Protein AF-A0A8T2ZY79-F1 (afdb_monomer)

Structure (mmCIF, N/CA/C/O backbone):
data_AF-A0A8T2ZY79-F1
#
_entry.id   AF-A0A8T2ZY79-F1
#
loop_
_atom_site.group_PDB
_atom_site.id
_atom_site.type_symbol
_atom_site.labe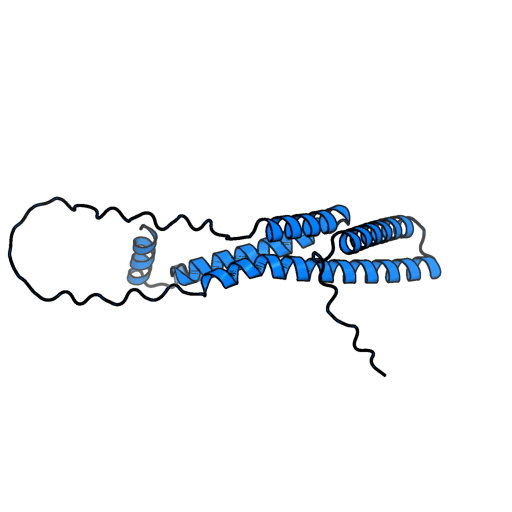l_atom_id
_atom_site.label_alt_id
_atom_site.label_comp_id
_atom_site.label_asym_id
_atom_site.label_entity_id
_atom_site.label_seq_id
_atom_site.pdbx_PDB_ins_code
_atom_site.Cartn_x
_atom_site.Cartn_y
_atom_site.Cartn_z
_atom_site.occupancy
_atom_site.B_iso_or_equiv
_atom_site.auth_seq_id
_atom_site.auth_comp_id
_atom_site.auth_asym_id
_atom_site.auth_atom_id
_atom_site.pdbx_PDB_model_num
ATOM 1 N N . MET A 1 1 ? 35.662 -2.799 5.474 1.00 34.56 1 MET A N 1
ATOM 2 C CA . MET A 1 1 ? 35.265 -1.391 5.682 1.00 34.56 1 MET A CA 1
ATOM 3 C C . MET A 1 1 ? 33.800 -1.295 5.277 1.00 34.56 1 MET A C 1
ATOM 5 O O . MET A 1 1 ? 33.511 -1.222 4.094 1.00 34.56 1 MET A O 1
ATOM 9 N N . ILE A 1 2 ? 32.880 -1.487 6.226 1.00 37.09 2 ILE A N 1
ATOM 10 C CA . ILE A 1 2 ? 31.436 -1.422 5.958 1.00 37.09 2 ILE A CA 1
ATOM 11 C C . ILE A 1 2 ? 31.067 0.048 6.099 1.00 37.09 2 ILE A C 1
ATOM 13 O O . ILE A 1 2 ? 31.084 0.588 7.204 1.00 37.09 2 ILE A O 1
ATOM 17 N N . THR A 1 3 ? 30.838 0.721 4.978 1.00 37.12 3 THR A N 1
ATOM 18 C CA . THR A 1 3 ? 30.292 2.072 4.982 1.00 37.12 3 THR A CA 1
ATOM 19 C C . THR A 1 3 ? 28.893 1.993 5.582 1.00 37.12 3 THR A C 1
ATOM 21 O O . THR A 1 3 ? 28.001 1.354 5.028 1.00 37.12 3 THR A O 1
ATOM 24 N N . LYS A 1 4 ? 28.715 2.607 6.757 1.00 43.22 4 LYS A N 1
ATOM 25 C CA . LYS A 1 4 ? 27.397 2.991 7.262 1.00 43.22 4 LYS A CA 1
ATOM 26 C C . LYS A 1 4 ? 26.772 3.882 6.192 1.00 43.22 4 LYS A C 1
ATOM 28 O O . LYS A 1 4 ? 27.130 5.050 6.081 1.00 43.22 4 LYS A O 1
ATOM 33 N N . TYR A 1 5 ? 25.922 3.296 5.359 1.00 43.66 5 TYR A N 1
ATOM 34 C CA . TYR A 1 5 ? 25.010 4.051 4.523 1.00 43.66 5 TYR A CA 1
ATOM 35 C C . TYR A 1 5 ? 24.051 4.744 5.490 1.00 43.66 5 TYR A C 1
ATOM 37 O O . TYR A 1 5 ? 23.465 4.088 6.350 1.00 43.66 5 TYR A O 1
ATOM 45 N N . ASP A 1 6 ? 24.000 6.068 5.433 1.00 38.06 6 ASP A N 1
ATOM 46 C CA . ASP A 1 6 ? 23.120 6.882 6.262 1.00 38.06 6 ASP A CA 1
ATOM 47 C C . ASP A 1 6 ? 21.671 6.497 5.920 1.00 38.06 6 ASP A C 1
ATOM 49 O O . ASP A 1 6 ? 21.169 6.802 4.838 1.00 38.06 6 ASP A O 1
ATOM 53 N N . SER A 1 7 ? 21.013 5.743 6.801 1.00 47.69 7 SER A N 1
ATOM 54 C CA . SER A 1 7 ? 19.650 5.219 6.622 1.00 47.69 7 SER A CA 1
ATOM 55 C C . SER A 1 7 ? 18.560 6.296 6.761 1.00 47.69 7 SER A C 1
ATOM 57 O O . SER A 1 7 ? 17.461 6.001 7.218 1.00 47.69 7 SER A O 1
ATOM 59 N N . ASN A 1 8 ? 18.848 7.546 6.391 1.00 49.16 8 ASN A N 1
ATOM 60 C CA . ASN A 1 8 ? 17.968 8.695 6.620 1.00 49.16 8 ASN A CA 1
ATOM 61 C C . ASN A 1 8 ? 17.247 9.214 5.367 1.00 49.16 8 ASN A C 1
ATOM 63 O O . ASN A 1 8 ? 16.505 10.189 5.459 1.00 49.16 8 ASN A O 1
ATOM 67 N N . ALA A 1 9 ? 17.401 8.573 4.205 1.00 56.28 9 ALA A N 1
ATOM 68 C CA . ALA A 1 9 ? 16.588 8.892 3.030 1.00 56.28 9 ALA A CA 1
ATOM 69 C C . ALA A 1 9 ? 15.182 8.284 3.182 1.00 56.28 9 ALA A C 1
ATOM 71 O O . ALA A 1 9 ? 14.879 7.219 2.643 1.00 56.28 9 ALA A O 1
ATOM 72 N N . LYS A 1 10 ? 14.333 8.944 3.975 1.00 69.06 10 LYS A N 1
ATOM 73 C CA . LYS A 1 10 ? 12.928 8.573 4.146 1.00 69.06 10 LYS A CA 1
ATOM 74 C C . LYS A 1 10 ? 12.123 9.156 2.985 1.00 69.06 10 LYS A C 1
ATOM 76 O O . LYS A 1 10 ? 12.101 10.376 2.813 1.00 69.06 10 LYS A O 1
ATOM 81 N N . PHE A 1 11 ? 11.453 8.306 2.204 1.00 73.25 11 PHE A N 1
ATOM 82 C CA . PHE A 1 11 ? 10.545 8.773 1.149 1.00 73.25 11 PHE A CA 1
ATOM 83 C C . PHE A 1 11 ? 9.515 9.735 1.761 1.00 73.25 11 PHE A C 1
ATOM 85 O O . PHE A 1 11 ? 9.042 9.506 2.875 1.00 73.25 11 PHE A O 1
ATOM 92 N N . GLY A 1 12 ? 9.172 10.823 1.079 1.00 70.50 12 GLY A N 1
ATOM 93 C CA . GLY A 1 12 ? 8.193 11.812 1.536 1.00 70.50 12 GLY A CA 1
ATOM 94 C C . GLY A 1 12 ? 8.755 13.012 2.303 1.00 70.50 12 GLY A C 1
ATOM 95 O O . GLY A 1 12 ? 7.964 13.877 2.656 1.00 70.50 12 GLY A O 1
ATOM 96 N N . GLN A 1 13 ? 10.065 13.096 2.573 1.00 74.50 13 GLN A N 1
ATOM 97 C CA . GLN A 1 13 ? 10.656 14.268 3.249 1.00 74.50 13 GLN A CA 1
ATOM 98 C C . GLN A 1 13 ? 10.992 15.420 2.297 1.00 74.50 13 GLN A C 1
ATOM 100 O O . GLN A 1 13 ? 10.939 16.585 2.686 1.00 74.50 13 GLN A O 1
ATOM 105 N N . LYS A 1 14 ? 11.368 15.105 1.056 1.00 80.94 14 LYS A N 1
ATOM 106 C CA . LYS A 1 14 ? 11.791 16.090 0.059 1.00 80.94 14 LYS A CA 1
ATOM 107 C C . LYS A 1 14 ? 11.119 15.787 -1.267 1.00 80.94 14 LYS A C 1
ATOM 109 O O . LYS A 1 14 ? 11.445 14.813 -1.940 1.00 80.94 14 LYS A O 1
ATOM 114 N N . GLN A 1 15 ? 10.204 16.665 -1.659 1.00 78.69 15 GLN A N 1
ATOM 115 C CA . GLN A 1 15 ? 9.366 16.468 -2.839 1.00 78.69 15 GLN A CA 1
ATOM 116 C C . GLN A 1 15 ? 10.168 16.274 -4.138 1.00 78.69 15 GLN A C 1
ATOM 118 O O . GLN A 1 15 ? 9.760 15.481 -4.986 1.00 78.69 15 GLN A O 1
ATOM 123 N N . GLU A 1 16 ? 11.302 16.960 -4.297 1.00 83.44 16 GLU A N 1
ATOM 124 C CA . GLU A 1 16 ? 12.168 16.846 -5.480 1.00 83.44 16 GLU A CA 1
ATOM 125 C C . GLU A 1 16 ? 12.894 15.491 -5.554 1.00 83.44 16 GLU A C 1
ATOM 127 O O . GLU A 1 16 ? 12.887 14.837 -6.601 1.00 83.44 16 GLU A O 1
ATOM 132 N N . GLU A 1 17 ? 13.457 15.029 -4.433 1.00 85.69 17 GLU A N 1
ATOM 133 C CA . GLU A 1 17 ? 14.127 13.725 -4.340 1.00 85.69 17 GLU A CA 1
ATOM 134 C C . GLU A 1 17 ? 13.128 12.585 -4.565 1.00 85.69 17 GLU A C 1
ATOM 136 O O . GLU A 1 17 ? 13.391 11.671 -5.345 1.00 85.69 17 GLU A O 1
ATOM 141 N N . ASP A 1 18 ? 11.943 12.684 -3.960 1.00 86.06 18 ASP A N 1
ATOM 142 C CA . ASP A 1 18 ? 10.858 11.730 -4.173 1.00 86.06 18 ASP A CA 1
ATOM 143 C C . ASP A 1 18 ? 10.441 11.674 -5.648 1.00 86.06 18 ASP A C 1
ATOM 145 O O . ASP A 1 18 ? 10.259 10.592 -6.198 1.00 86.06 18 ASP A O 1
ATOM 149 N N . SER A 1 19 ? 10.283 12.830 -6.302 1.00 87.44 19 SER A N 1
ATOM 150 C CA . SER A 1 19 ? 9.861 12.894 -7.708 1.00 87.44 19 SER A CA 1
ATOM 151 C C . SER A 1 19 ? 10.903 12.250 -8.621 1.00 87.44 19 SER A C 1
ATOM 153 O O . SER A 1 19 ? 10.556 11.428 -9.468 1.00 87.44 19 SER A O 1
ATOM 155 N N . SER A 1 20 ? 12.183 12.541 -8.375 1.00 90.81 20 SER A N 1
ATOM 156 C CA . SER A 1 20 ? 13.314 11.939 -9.090 1.00 90.81 20 SER A CA 1
ATOM 157 C C . SER A 1 20 ? 13.393 10.422 -8.868 1.00 90.81 20 SER A C 1
ATOM 159 O O . SER A 1 20 ? 13.677 9.655 -9.794 1.00 90.81 20 SER A O 1
ATOM 161 N N . PHE A 1 21 ? 13.101 9.964 -7.647 1.00 90.88 21 PHE A N 1
ATOM 162 C CA . PHE A 1 21 ? 13.026 8.543 -7.311 1.00 90.88 21 PHE A CA 1
ATOM 163 C C . PHE A 1 21 ? 11.875 7.844 -8.051 1.00 90.88 21 PHE A C 1
ATOM 165 O O . PHE A 1 21 ? 12.091 6.783 -8.640 1.00 90.88 21 PHE A O 1
ATOM 172 N N . ILE A 1 22 ? 10.680 8.447 -8.097 1.00 89.06 22 ILE A N 1
ATOM 173 C CA . ILE A 1 22 ? 9.530 7.900 -8.837 1.00 89.06 22 ILE A CA 1
ATOM 174 C C . ILE A 1 22 ? 9.787 7.868 -10.345 1.00 89.06 22 ILE A C 1
ATOM 176 O O . ILE A 1 22 ? 9.451 6.887 -11.010 1.00 89.06 22 ILE A O 1
ATOM 180 N N . GLU A 1 23 ? 10.413 8.899 -10.905 1.00 91.25 23 GLU A N 1
ATOM 181 C CA . GLU A 1 23 ? 10.790 8.906 -12.318 1.00 91.25 23 GLU A CA 1
ATOM 182 C C . GLU A 1 23 ? 11.789 7.786 -12.642 1.00 91.25 23 GLU A C 1
ATOM 184 O O . GLU A 1 23 ? 11.603 7.042 -13.610 1.00 91.25 23 GLU A O 1
ATOM 189 N N . SER A 1 24 ? 12.794 7.601 -11.783 1.00 92.56 24 SER A N 1
ATOM 190 C CA . SER A 1 24 ? 13.772 6.517 -11.909 1.00 92.56 24 SER A CA 1
ATOM 191 C C . SER A 1 24 ? 13.109 5.138 -11.829 1.00 92.56 24 SER A C 1
ATOM 193 O O . SER A 1 24 ? 13.415 4.257 -12.632 1.00 92.56 24 SER A O 1
ATOM 195 N N . LEU A 1 25 ? 12.156 4.959 -10.912 1.00 92.62 25 LEU A N 1
ATOM 196 C CA . LEU A 1 25 ? 11.342 3.748 -10.791 1.00 92.62 25 LEU A CA 1
ATOM 197 C C . LEU A 1 25 ? 10.551 3.447 -12.066 1.00 92.62 25 LEU A C 1
ATOM 199 O O . LEU A 1 25 ? 10.622 2.335 -12.594 1.00 92.62 25 LEU A O 1
ATOM 203 N N . ASN A 1 26 ? 9.850 4.451 -12.594 1.00 89.94 26 ASN A N 1
ATOM 204 C CA . ASN A 1 26 ? 9.091 4.331 -13.836 1.00 89.94 26 ASN A CA 1
ATOM 205 C C . ASN A 1 26 ? 10.004 3.986 -15.019 1.00 89.94 26 ASN A C 1
ATOM 207 O O . ASN A 1 26 ? 9.634 3.181 -15.874 1.00 89.94 26 ASN A O 1
ATOM 211 N N . CYS A 1 27 ? 11.204 4.568 -15.068 1.00 92.50 27 CYS A N 1
ATOM 212 C CA . CYS A 1 27 ? 12.208 4.249 -16.078 1.00 92.50 27 CYS A CA 1
ATOM 213 C C . CYS A 1 27 ? 12.657 2.781 -15.985 1.00 92.50 27 CYS A C 1
ATOM 215 O O . CYS A 1 27 ? 12.670 2.081 -16.997 1.00 92.50 27 CYS A O 1
ATOM 217 N N . ILE A 1 28 ? 12.945 2.282 -14.778 1.00 93.88 28 ILE A N 1
ATOM 218 C CA . ILE A 1 28 ? 13.343 0.883 -14.553 1.00 93.88 28 ILE A CA 1
ATOM 219 C C . ILE A 1 28 ? 12.207 -0.082 -14.916 1.00 93.88 28 ILE A C 1
ATOM 221 O O . ILE A 1 28 ? 12.462 -1.086 -15.577 1.00 93.88 28 ILE A O 1
ATOM 225 N N . SER A 1 29 ? 10.962 0.222 -14.537 1.00 92.31 29 SER A N 1
ATOM 226 C CA . SER A 1 29 ? 9.795 -0.603 -14.886 1.00 92.31 29 SER A CA 1
ATOM 227 C C . SER A 1 29 ? 9.603 -0.689 -16.407 1.00 92.31 29 SER A C 1
ATOM 229 O O . SER A 1 29 ? 9.510 -1.782 -16.968 1.00 92.31 29 SER A O 1
ATOM 231 N N . LYS A 1 30 ? 9.686 0.449 -17.111 1.00 91.50 30 LYS A N 1
ATOM 232 C CA . LYS A 1 30 ? 9.671 0.484 -18.584 1.00 91.50 30 LYS A CA 1
ATOM 233 C C . LYS A 1 30 ? 10.822 -0.320 -19.190 1.00 91.50 30 LYS A C 1
ATOM 235 O O . LYS A 1 30 ? 10.600 -1.069 -20.136 1.00 91.50 30 LYS A O 1
ATOM 240 N N . LEU A 1 31 ? 12.032 -0.195 -18.640 1.00 92.44 31 LEU A N 1
ATOM 241 C CA . LEU A 1 31 ? 13.203 -0.939 -19.101 1.00 92.44 31 LEU A CA 1
ATOM 242 C C . LEU A 1 31 ? 13.008 -2.454 -18.959 1.00 92.44 31 LEU A C 1
ATOM 244 O O . LEU A 1 31 ? 13.361 -3.191 -19.873 1.00 92.44 31 LEU A O 1
ATOM 248 N N . ILE A 1 32 ? 12.443 -2.921 -17.844 1.00 92.75 32 ILE A N 1
ATOM 249 C CA . ILE A 1 32 ? 12.146 -4.343 -17.613 1.00 92.75 32 ILE A CA 1
ATOM 250 C C . ILE A 1 32 ? 11.150 -4.863 -18.649 1.00 92.75 32 ILE A C 1
ATOM 252 O O . ILE A 1 32 ? 11.393 -5.920 -19.225 1.00 92.75 32 ILE A O 1
ATOM 256 N N . ASN A 1 33 ? 10.086 -4.107 -18.932 1.00 89.69 33 ASN A N 1
ATOM 257 C CA . ASN A 1 33 ? 9.097 -4.487 -19.945 1.00 89.69 33 ASN A CA 1
ATOM 258 C C . ASN A 1 33 ? 9.742 -4.611 -21.331 1.00 89.69 33 ASN A C 1
ATOM 260 O O . ASN A 1 33 ? 9.612 -5.646 -21.975 1.00 89.69 33 ASN A O 1
ATOM 264 N N . VAL A 1 34 ? 10.530 -3.607 -21.733 1.00 91.25 34 VAL A N 1
ATOM 265 C CA . VAL A 1 34 ? 11.261 -3.623 -23.010 1.00 91.25 34 VAL A CA 1
ATOM 266 C C . VAL A 1 34 ? 12.236 -4.801 -23.072 1.00 91.25 34 VAL A C 1
ATOM 268 O O . VAL A 1 34 ? 12.289 -5.500 -24.076 1.00 91.25 34 VAL A O 1
ATOM 271 N N . LEU A 1 35 ? 12.993 -5.068 -22.004 1.00 89.56 35 LEU A N 1
ATOM 272 C CA . LEU A 1 35 ? 13.927 -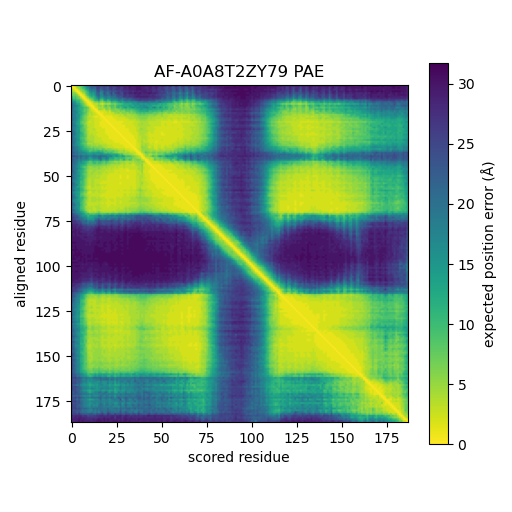6.198 -21.950 1.00 89.56 35 LEU A CA 1
ATOM 273 C C . LEU A 1 35 ? 13.220 -7.562 -22.000 1.00 89.56 35 LEU A C 1
ATOM 275 O O . LEU A 1 35 ? 13.811 -8.513 -22.508 1.00 89.56 35 LEU A O 1
ATOM 279 N N . GLY A 1 36 ? 11.990 -7.657 -21.488 1.00 86.31 36 GLY A N 1
ATOM 280 C CA . GLY A 1 36 ? 11.178 -8.875 -21.501 1.00 86.31 36 GLY A CA 1
ATOM 281 C C . GLY A 1 36 ? 10.622 -9.249 -22.879 1.00 86.31 36 GLY A C 1
ATOM 282 O O . GLY A 1 36 ? 10.312 -10.416 -23.104 1.00 86.31 36 GLY A O 1
ATOM 283 N N . GLU A 1 37 ? 10.528 -8.297 -23.811 1.00 88.00 37 GLU A N 1
ATOM 284 C CA . GLU A 1 37 ? 10.043 -8.533 -25.181 1.00 88.00 37 GLU A CA 1
ATOM 285 C C . GLU A 1 37 ? 11.103 -9.169 -26.098 1.00 88.00 37 GLU A C 1
ATOM 287 O O . GLU A 1 37 ? 10.766 -9.794 -27.106 1.00 88.00 37 GLU A O 1
ATOM 292 N N . PHE A 1 38 ? 12.392 -9.040 -25.764 1.00 81.31 38 PHE A N 1
ATOM 293 C CA . PHE A 1 38 ? 13.479 -9.578 -26.582 1.00 81.31 38 PHE A CA 1
ATOM 294 C C . PHE A 1 38 ? 13.826 -11.029 -26.211 1.00 81.31 38 PHE A C 1
ATOM 296 O O . PHE A 1 38 ? 13.843 -11.386 -25.031 1.00 81.31 38 PHE A O 1
ATOM 303 N N . PRO A 1 39 ? 14.209 -11.873 -27.191 1.00 77.06 39 PRO A N 1
ATOM 304 C CA . PRO A 1 39 ? 14.723 -13.206 -26.905 1.00 77.06 39 PRO A CA 1
ATOM 305 C C . PRO A 1 39 ? 15.958 -13.117 -26.002 1.00 77.06 39 PRO A C 1
ATOM 307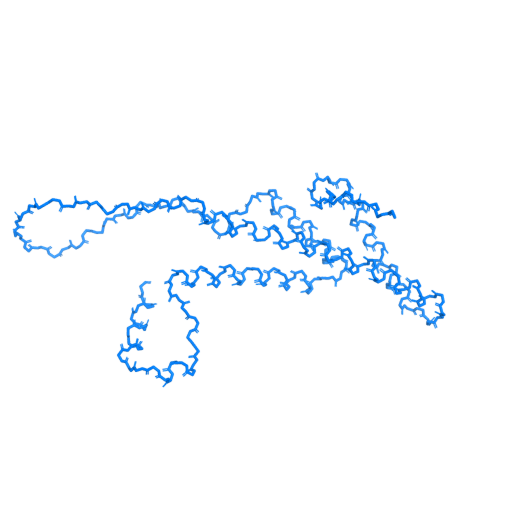 O O . PRO A 1 39 ? 16.894 -12.351 -26.254 1.00 77.06 39 PRO A O 1
ATOM 310 N N . SER A 1 40 ? 15.947 -13.895 -24.921 1.00 77.31 40 SER A N 1
ATOM 311 C CA . SER A 1 40 ? 16.971 -13.825 -23.884 1.00 77.31 40 SER A CA 1
ATOM 312 C C . SER A 1 40 ? 18.329 -14.283 -24.424 1.00 77.31 40 SER A C 1
ATOM 314 O O . SER A 1 40 ? 18.533 -15.460 -24.718 1.00 77.31 40 SER A O 1
ATOM 316 N N . ASN A 1 41 ? 19.281 -13.356 -24.514 1.00 83.25 41 ASN A N 1
ATOM 317 C CA . ASN A 1 41 ? 20.704 -13.664 -24.586 1.00 83.25 41 ASN A CA 1
ATOM 318 C C . ASN A 1 41 ? 21.323 -13.453 -23.191 1.00 83.25 41 ASN A C 1
ATOM 320 O O . ASN A 1 41 ? 20.687 -12.884 -22.301 1.00 83.25 41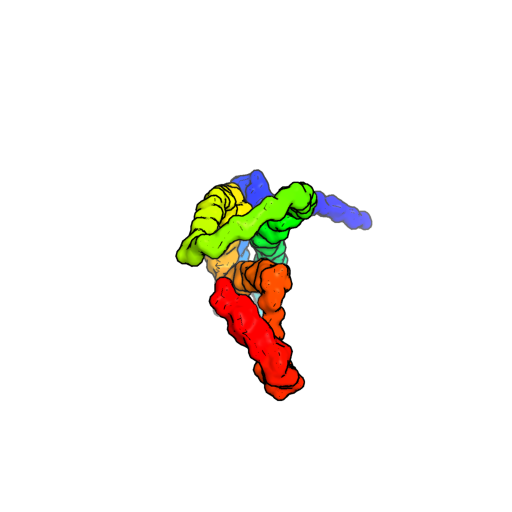 ASN A O 1
ATOM 324 N N . SER A 1 42 ? 22.547 -13.933 -22.957 1.00 80.50 42 SER A N 1
ATOM 325 C CA . SER A 1 42 ? 23.144 -13.885 -21.610 1.00 80.50 42 SER A CA 1
ATOM 326 C C . SER A 1 42 ? 23.250 -12.457 -21.052 1.00 80.50 42 SER A C 1
ATOM 328 O O . SER A 1 42 ? 23.033 -12.238 -19.859 1.00 80.50 42 SER A O 1
ATOM 330 N N . THR A 1 43 ? 23.515 -11.466 -21.909 1.00 85.25 43 THR A N 1
ATOM 331 C CA . THR A 1 43 ? 23.609 -10.055 -21.522 1.00 85.25 43 THR A CA 1
ATOM 332 C C . THR A 1 43 ? 22.238 -9.459 -21.197 1.00 85.25 43 THR A C 1
ATOM 334 O O . THR A 1 43 ? 22.088 -8.876 -20.124 1.00 85.25 43 THR A O 1
ATOM 337 N N . THR A 1 44 ? 21.222 -9.642 -22.049 1.00 85.44 44 THR A N 1
ATOM 338 C CA . THR A 1 44 ? 19.863 -9.126 -21.808 1.00 85.44 44 THR A CA 1
ATOM 339 C C . THR A 1 44 ? 19.233 -9.772 -20.581 1.00 85.44 44 THR A C 1
ATOM 341 O O . THR A 1 44 ? 18.653 -9.059 -19.765 1.00 85.44 44 THR A O 1
ATOM 344 N N . ALA A 1 45 ? 19.453 -11.073 -20.369 1.00 87.81 45 ALA A N 1
ATOM 345 C CA . ALA A 1 45 ? 19.015 -11.776 -19.166 1.00 87.81 45 ALA A CA 1
ATOM 346 C C . ALA A 1 45 ? 19.662 -11.206 -17.890 1.00 87.81 45 ALA A C 1
ATOM 348 O O . ALA A 1 45 ? 18.975 -10.961 -16.898 1.00 87.81 45 ALA A O 1
ATOM 349 N N . SER A 1 46 ? 20.973 -10.934 -17.903 1.00 90.19 46 SER A N 1
ATOM 350 C CA . SER A 1 46 ? 21.651 -10.342 -16.738 1.00 90.19 46 SER A CA 1
ATOM 351 C C . SER A 1 46 ? 21.186 -8.911 -16.436 1.00 90.19 46 SER A C 1
ATOM 353 O O . SER A 1 46 ? 20.942 -8.579 -15.273 1.00 90.19 46 SER A O 1
ATOM 355 N N . CYS A 1 47 ? 20.991 -8.080 -17.466 1.00 89.81 47 CYS A N 1
ATOM 356 C CA . CYS A 1 47 ? 20.435 -6.733 -17.328 1.00 89.81 47 CYS A CA 1
ATOM 357 C C . CYS A 1 47 ? 19.004 -6.766 -16.781 1.00 89.81 47 CYS A C 1
ATOM 359 O O . CYS A 1 47 ? 18.697 -6.016 -15.855 1.00 89.81 47 CYS A O 1
ATOM 361 N N . PHE A 1 48 ? 18.161 -7.665 -17.296 1.00 92.06 48 PHE A N 1
ATOM 362 C CA . PHE A 1 48 ? 16.790 -7.858 -16.828 1.00 92.06 48 PHE A CA 1
ATOM 363 C C . PHE A 1 48 ? 16.752 -8.256 -15.351 1.00 92.06 48 PHE A C 1
ATOM 365 O O . PHE A 1 48 ? 16.045 -7.631 -14.562 1.00 92.06 48 PHE A O 1
ATOM 372 N N . ASN A 1 49 ? 17.564 -9.237 -14.945 1.00 92.56 49 ASN A N 1
ATOM 373 C CA . ASN A 1 49 ? 17.630 -9.693 -13.554 1.00 92.56 49 ASN A CA 1
ATOM 374 C C . ASN A 1 49 ? 18.096 -8.580 -12.609 1.00 92.56 49 ASN A C 1
ATOM 376 O O . ASN A 1 49 ? 17.546 -8.404 -11.518 1.00 92.56 49 ASN A O 1
ATOM 380 N N . ARG A 1 50 ? 19.088 -7.791 -13.039 1.00 94.38 50 ARG A N 1
ATOM 381 C CA . ARG A 1 50 ? 19.590 -6.652 -12.267 1.00 94.38 50 ARG A CA 1
ATOM 382 C C . ARG A 1 50 ? 18.531 -5.558 -12.136 1.00 94.38 50 ARG A C 1
ATOM 384 O O . ARG A 1 50 ? 18.296 -5.095 -11.024 1.00 94.38 50 ARG A O 1
ATOM 391 N N . ALA A 1 51 ? 17.881 -5.174 -13.233 1.00 94.19 51 ALA A N 1
ATOM 392 C CA . ALA A 1 51 ? 16.808 -4.182 -13.218 1.00 94.19 51 ALA A CA 1
ATOM 393 C C . ALA A 1 51 ? 15.637 -4.644 -12.339 1.00 94.19 51 ALA A C 1
ATOM 395 O O . ALA A 1 51 ? 15.186 -3.890 -11.480 1.00 94.19 51 ALA A O 1
ATOM 396 N N . SER A 1 52 ? 15.224 -5.906 -12.474 1.00 93.12 52 SER A N 1
ATOM 397 C CA . SER A 1 52 ? 14.159 -6.514 -11.668 1.00 93.12 52 SER A CA 1
ATOM 398 C C . SER A 1 52 ? 14.497 -6.497 -10.182 1.00 93.12 52 SER A C 1
ATOM 400 O O . SER A 1 52 ? 13.674 -6.091 -9.368 1.00 93.12 52 SER A O 1
ATOM 402 N N . THR A 1 53 ? 15.730 -6.858 -9.813 1.00 94.75 53 THR A N 1
ATOM 403 C CA . THR A 1 53 ? 16.187 -6.791 -8.416 1.00 94.75 53 THR A CA 1
ATOM 404 C C . THR A 1 53 ? 16.095 -5.369 -7.866 1.00 94.75 53 THR A C 1
ATOM 406 O O . THR A 1 53 ? 15.582 -5.169 -6.769 1.00 94.75 53 THR A O 1
ATOM 409 N N . ILE A 1 54 ? 16.549 -4.369 -8.630 1.00 94.75 54 ILE A N 1
ATOM 410 C CA . ILE A 1 54 ? 16.482 -2.963 -8.210 1.00 94.75 54 ILE A CA 1
ATOM 411 C C . ILE A 1 54 ? 15.024 -2.519 -8.044 1.00 94.75 54 ILE A C 1
ATOM 413 O O . ILE A 1 54 ? 14.695 -1.901 -7.032 1.00 94.75 54 ILE A O 1
ATOM 417 N N . LEU A 1 55 ? 14.144 -2.873 -8.987 1.00 93.62 55 LEU A N 1
ATOM 418 C CA . LEU A 1 55 ? 12.718 -2.561 -8.897 1.00 93.62 55 LEU A CA 1
ATOM 419 C C . LEU A 1 55 ? 12.086 -3.207 -7.659 1.00 93.62 55 LEU A C 1
ATOM 421 O O . LEU A 1 55 ? 11.403 -2.529 -6.899 1.00 93.62 55 LEU A O 1
ATOM 425 N N . HIS A 1 56 ? 12.369 -4.483 -7.392 1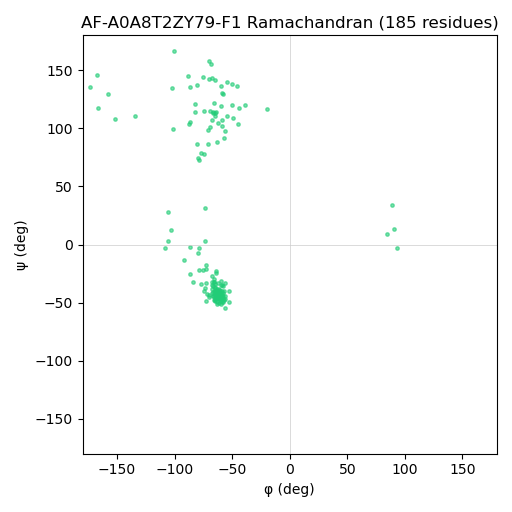.00 92.06 56 HIS A N 1
ATOM 426 C CA . HIS A 1 56 ? 11.881 -5.172 -6.198 1.00 92.06 56 HIS A CA 1
ATOM 427 C C . HIS A 1 56 ? 12.377 -4.538 -4.893 1.00 92.06 56 HIS A C 1
ATOM 429 O O . HIS A 1 56 ? 11.601 -4.427 -3.941 1.00 92.06 56 HIS A O 1
ATOM 435 N N . LEU A 1 57 ? 13.639 -4.102 -4.834 1.00 93.12 57 LEU A N 1
ATOM 436 C CA . LEU A 1 57 ? 14.187 -3.402 -3.668 1.00 93.12 57 LEU A CA 1
ATOM 437 C C . LEU A 1 57 ? 13.490 -2.058 -3.447 1.00 93.12 57 LEU A C 1
ATOM 439 O O . LEU A 1 57 ? 13.054 -1.765 -2.336 1.00 93.12 57 LEU A O 1
ATOM 443 N N . ALA A 1 58 ? 13.325 -1.272 -4.508 1.00 92.50 58 ALA A N 1
ATOM 444 C CA . ALA A 1 58 ? 12.642 0.011 -4.436 1.00 92.50 58 ALA A CA 1
ATOM 445 C C . ALA A 1 58 ? 11.153 -0.146 -4.069 1.00 92.50 58 ALA A C 1
ATOM 447 O O . ALA A 1 58 ? 10.632 0.618 -3.260 1.00 92.50 58 ALA A O 1
ATOM 448 N N . MET A 1 59 ? 10.486 -1.190 -4.566 1.00 92.06 59 MET A N 1
ATOM 449 C CA . MET A 1 59 ? 9.118 -1.524 -4.156 1.00 92.06 59 MET A CA 1
ATOM 450 C C . MET A 1 59 ? 9.040 -1.990 -2.703 1.00 92.06 59 MET A C 1
ATOM 452 O O . MET A 1 59 ? 8.075 -1.667 -2.022 1.00 92.06 59 MET A O 1
ATOM 456 N N . SER A 1 60 ? 10.053 -2.701 -2.201 1.00 91.12 60 SER A N 1
ATOM 457 C CA . SER A 1 60 ? 10.123 -3.092 -0.785 1.00 91.12 60 SER A CA 1
ATOM 458 C C . SER A 1 60 ? 10.306 -1.878 0.131 1.00 91.12 60 SER A C 1
ATOM 460 O O . SER A 1 60 ? 9.723 -1.837 1.212 1.00 91.12 60 SER A O 1
ATOM 462 N N . LEU A 1 61 ? 11.056 -0.865 -0.317 1.00 91.75 61 LEU A N 1
ATOM 463 C CA . LEU A 1 61 ? 11.172 0.416 0.380 1.00 91.75 61 LEU A CA 1
ATOM 464 C C . LEU A 1 61 ? 9.817 1.138 0.439 1.00 91.75 61 LEU A C 1
ATOM 466 O O . LEU A 1 61 ? 9.370 1.502 1.524 1.00 91.75 61 LEU A O 1
ATOM 470 N N . LEU A 1 62 ? 9.140 1.296 -0.704 1.00 92.56 62 LEU A N 1
ATOM 471 C CA . LEU A 1 62 ? 7.820 1.934 -0.760 1.00 92.56 62 LEU A CA 1
ATOM 472 C C . LEU A 1 62 ? 6.781 1.195 0.092 1.00 92.56 62 LEU A C 1
ATOM 474 O O . LEU A 1 62 ? 6.032 1.835 0.821 1.00 92.56 62 LEU A O 1
ATOM 478 N N . ASP A 1 63 ? 6.779 -0.139 0.055 1.00 92.38 63 ASP A N 1
ATOM 479 C CA . ASP A 1 63 ? 5.940 -0.998 0.900 1.00 92.38 63 ASP A CA 1
ATOM 480 C C . ASP A 1 63 ? 6.169 -0.709 2.391 1.00 92.38 63 ASP A C 1
ATOM 482 O O . ASP A 1 63 ? 5.210 -0.484 3.130 1.00 92.38 63 ASP A O 1
ATOM 486 N N . SER A 1 64 ? 7.433 -0.622 2.820 1.00 91.44 64 SER A N 1
ATOM 487 C CA . SER A 1 64 ? 7.780 -0.323 4.214 1.00 91.44 64 SER A CA 1
ATOM 488 C C . SER A 1 64 ? 7.354 1.081 4.655 1.00 91.44 64 SER A C 1
ATOM 490 O O . SER A 1 64 ? 6.791 1.239 5.737 1.00 91.44 64 SER A O 1
ATOM 492 N N . GLU A 1 65 ? 7.538 2.094 3.804 1.00 91.31 65 GLU A N 1
ATOM 493 C CA . GLU A 1 65 ? 7.111 3.467 4.089 1.00 91.31 65 GLU A CA 1
ATOM 494 C C . GLU A 1 65 ? 5.586 3.588 4.128 1.00 91.31 65 GLU A C 1
ATOM 496 O O . GLU A 1 65 ? 5.040 4.279 4.986 1.00 91.31 65 GLU A O 1
ATOM 501 N N . PHE A 1 66 ? 4.890 2.883 3.235 1.00 93.19 66 PHE A N 1
ATOM 502 C CA . PHE A 1 66 ? 3.432 2.839 3.207 1.00 93.19 66 PHE A CA 1
ATOM 503 C C . PHE A 1 66 ? 2.869 2.198 4.480 1.00 93.19 66 PHE A C 1
ATOM 505 O O . PHE A 1 66 ? 1.976 2.765 5.110 1.00 93.19 66 PHE A O 1
ATOM 512 N N . ARG A 1 67 ? 3.437 1.059 4.907 1.00 92.19 67 ARG A N 1
ATOM 513 C CA . ARG A 1 67 ? 3.090 0.401 6.181 1.00 92.19 67 ARG A CA 1
ATOM 514 C C . ARG A 1 67 ? 3.304 1.320 7.368 1.00 92.19 67 ARG A C 1
ATOM 516 O O . ARG A 1 67 ? 2.405 1.446 8.188 1.00 92.19 67 ARG A O 1
ATOM 523 N N . LEU A 1 68 ? 4.454 1.989 7.425 1.00 90.94 68 LEU A N 1
ATOM 524 C CA . LEU A 1 68 ? 4.802 2.865 8.536 1.00 90.94 68 LEU A CA 1
ATOM 525 C C . LEU A 1 68 ? 3.767 3.983 8.724 1.00 90.94 68 LEU A C 1
ATOM 527 O O . LEU A 1 68 ? 3.346 4.241 9.849 1.00 90.94 68 LEU A O 1
ATOM 531 N N . ILE A 1 69 ? 3.320 4.617 7.635 1.00 90.62 69 ILE A N 1
ATOM 532 C CA . ILE A 1 69 ? 2.268 5.646 7.701 1.00 90.62 69 ILE A CA 1
ATOM 533 C C . ILE A 1 69 ? 0.950 5.024 8.164 1.00 90.62 69 ILE A C 1
ATOM 535 O O . ILE A 1 69 ? 0.317 5.536 9.083 1.00 90.62 69 ILE A O 1
ATOM 539 N N . LEU A 1 70 ? 0.550 3.896 7.568 1.00 90.19 70 LEU A N 1
ATOM 540 C CA . LEU A 1 70 ? -0.711 3.231 7.901 1.00 90.19 70 LEU A CA 1
ATOM 541 C C . LEU A 1 70 ? -0.781 2.812 9.377 1.00 90.19 70 LEU A C 1
ATOM 543 O O . LEU A 1 70 ? -1.833 2.968 9.996 1.00 90.19 70 LEU A O 1
ATOM 547 N N . GLU A 1 71 ? 0.327 2.321 9.933 1.00 88.50 71 GLU A N 1
ATOM 548 C CA . GLU A 1 71 ? 0.458 1.896 11.331 1.00 88.50 71 GLU A CA 1
ATOM 549 C C . GLU A 1 71 ? 0.549 3.069 12.316 1.00 88.50 71 GLU A C 1
ATOM 551 O O . GLU A 1 71 ? 0.229 2.893 13.492 1.00 88.50 71 GLU A O 1
ATOM 556 N N . THR A 1 72 ? 0.937 4.267 11.865 1.00 80.44 72 THR A N 1
ATOM 557 C CA . THR A 1 72 ? 1.049 5.452 12.737 1.00 80.44 72 THR A CA 1
ATOM 558 C C . THR A 1 72 ? -0.310 5.841 13.333 1.00 80.44 72 THR A C 1
A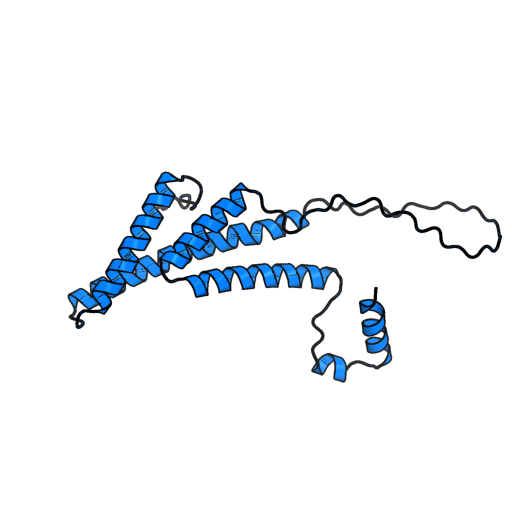TOM 560 O O . THR A 1 72 ? -0.384 6.195 14.509 1.00 80.44 72 THR A O 1
ATOM 563 N N . CYS A 1 73 ? -1.411 5.628 12.602 1.00 69.19 73 CYS A N 1
ATOM 564 C CA . CYS A 1 73 ? -2.761 5.804 13.147 1.00 69.19 73 CYS A CA 1
ATOM 565 C C . CYS A 1 73 ? -3.052 4.892 14.355 1.00 69.19 73 CYS A C 1
ATOM 567 O O . CYS A 1 73 ? -3.780 5.289 15.261 1.00 69.19 73 CYS A O 1
ATOM 569 N N . ASN A 1 74 ? -2.470 3.690 14.417 1.00 59.16 74 ASN A N 1
ATOM 570 C CA . ASN A 1 74 ? -2.724 2.754 15.520 1.00 59.16 74 ASN A CA 1
ATOM 571 C C . ASN A 1 74 ? -2.044 3.193 16.830 1.00 59.16 74 ASN A C 1
ATOM 573 O O . ASN A 1 74 ? -2.391 2.707 17.908 1.00 59.16 74 ASN A O 1
ATOM 577 N N . GLN A 1 75 ? -1.059 4.093 16.757 1.00 56.78 75 GLN A N 1
ATOM 578 C CA . GLN A 1 75 ? -0.300 4.561 17.920 1.00 56.78 75 GLN A CA 1
ATOM 579 C C . GLN A 1 75 ? -0.979 5.744 18.622 1.00 56.78 75 GLN A C 1
ATOM 581 O O . GLN A 1 75 ? -0.827 5.889 19.835 1.00 56.78 75 GLN A O 1
ATOM 586 N N . GLY A 1 76 ? -1.789 6.529 17.901 1.00 51.03 76 GLY A N 1
ATOM 587 C CA . GLY A 1 76 ? -2.583 7.626 18.469 1.00 51.03 76 GLY A CA 1
ATOM 588 C C . GLY A 1 76 ? -3.644 7.169 19.478 1.00 51.03 76 GLY A C 1
ATOM 589 O O . GLY A 1 76 ? -4.001 7.924 20.375 1.00 51.03 76 GLY A O 1
ATOM 590 N N . ASN A 1 77 ? -4.073 5.905 19.409 1.00 49.44 77 ASN A N 1
ATOM 591 C CA . ASN A 1 77 ? -5.105 5.348 20.291 1.00 49.44 77 ASN A CA 1
ATOM 592 C C . ASN A 1 77 ? -4.592 4.956 21.694 1.00 49.44 77 ASN A C 1
ATOM 594 O O . ASN A 1 77 ? -5.395 4.584 22.546 1.00 49.44 77 ASN A O 1
ATOM 598 N N . ASN A 1 78 ? -3.276 4.995 21.952 1.00 44.69 78 ASN A N 1
ATOM 599 C CA . ASN A 1 78 ? -2.687 4.544 23.227 1.00 44.69 78 ASN A CA 1
ATOM 600 C C . ASN A 1 78 ? -2.163 5.677 24.125 1.00 44.69 78 ASN A C 1
ATOM 602 O O . ASN A 1 78 ? -1.723 5.414 25.246 1.00 44.69 78 ASN A O 1
ATOM 606 N N . ALA A 1 79 ? -2.219 6.931 23.677 1.00 42.06 79 ALA A N 1
ATOM 607 C CA . ALA A 1 79 ? -1.837 8.073 24.495 1.00 42.06 79 ALA A CA 1
ATOM 608 C C . ALA A 1 79 ? -3.090 8.771 25.053 1.00 42.06 79 ALA A C 1
ATOM 610 O O . ALA A 1 79 ? -3.699 9.608 24.402 1.00 42.06 79 ALA A O 1
ATOM 611 N N . ASP A 1 80 ? -3.406 8.458 26.312 1.00 39.81 80 ASP A N 1
ATOM 612 C CA . ASP A 1 80 ? -4.155 9.325 27.238 1.00 39.81 80 ASP A CA 1
ATOM 613 C C . ASP A 1 80 ? -5.700 9.248 27.274 1.00 39.81 80 ASP A C 1
ATOM 615 O O . ASP A 1 80 ? -6.355 10.208 27.684 1.00 39.81 80 ASP A O 1
ATOM 619 N N . LEU A 1 81 ? -6.305 8.068 27.068 1.00 44.09 81 LEU A N 1
ATOM 620 C CA . LEU A 1 81 ? -7.558 7.757 27.781 1.00 44.09 81 LEU A CA 1
ATOM 621 C C . LEU A 1 81 ? -7.230 7.445 29.248 1.00 44.09 81 LEU A C 1
ATOM 623 O O . LEU A 1 81 ? -7.174 6.296 29.690 1.00 44.09 81 LEU A O 1
ATOM 627 N N . LYS A 1 82 ? -6.982 8.504 30.027 1.00 37.50 82 LYS A N 1
ATOM 628 C CA . LYS A 1 82 ? -7.005 8.432 31.489 1.00 37.50 82 LYS A CA 1
ATOM 629 C C . LYS A 1 82 ? -8.353 7.865 31.914 1.00 37.50 82 LYS A C 1
ATOM 631 O O . LYS A 1 82 ? -9.378 8.526 31.796 1.00 37.50 82 LYS A O 1
ATOM 636 N N . SER A 1 83 ? -8.296 6.643 32.435 1.00 38.19 83 SER A N 1
ATOM 637 C CA . SER A 1 83 ? -9.280 6.020 33.318 1.00 38.19 83 SER A CA 1
ATOM 638 C C . SER A 1 83 ? -10.183 7.058 34.008 1.00 38.19 83 SER A C 1
ATOM 640 O O . SER A 1 83 ? -9.688 7.863 34.812 1.00 38.19 83 SER A O 1
ATOM 642 N N . PRO A 1 84 ? -11.504 7.049 33.757 1.00 37.47 84 PRO A N 1
ATOM 643 C CA . PRO A 1 84 ? -12.434 7.717 34.642 1.00 37.47 84 PRO A CA 1
ATOM 644 C C . PRO A 1 84 ? -12.371 6.991 35.986 1.00 37.47 84 PRO A C 1
ATOM 646 O O . PRO A 1 84 ? -12.770 5.835 36.122 1.00 37.47 84 PRO A O 1
ATOM 649 N N . LYS A 1 85 ? -11.813 7.673 36.987 1.00 40.06 85 LYS A N 1
ATOM 650 C CA . LYS A 1 85 ? -11.856 7.248 38.388 1.00 40.06 85 LYS A CA 1
ATOM 651 C C . LYS A 1 85 ? -13.307 6.907 38.767 1.00 40.06 85 LYS A C 1
ATOM 653 O O . LYS A 1 85 ? -14.192 7.700 38.442 1.00 40.06 85 LYS A O 1
ATOM 658 N N . PRO A 1 86 ? -13.572 5.823 39.518 1.00 36.28 86 PRO A N 1
ATOM 659 C CA . PRO A 1 86 ? -14.904 5.586 40.053 1.00 36.28 86 PRO A CA 1
ATOM 660 C C . PRO A 1 86 ? -15.235 6.703 41.050 1.00 36.28 86 PRO A C 1
ATOM 662 O O . PRO A 1 86 ? -14.583 6.858 42.089 1.00 36.28 86 PRO A O 1
ATOM 665 N N . LEU A 1 87 ? -16.222 7.529 40.702 1.00 36.94 87 LEU A N 1
ATOM 666 C CA . LEU A 1 87 ? -16.731 8.577 41.573 1.00 36.94 87 LEU A CA 1
ATOM 667 C C . LEU A 1 87 ? -17.469 7.903 42.737 1.00 36.94 87 LEU A C 1
ATOM 669 O O . LEU A 1 87 ? -18.477 7.228 42.549 1.00 36.94 87 LEU A O 1
ATOM 673 N N . LYS A 1 88 ? -16.943 8.074 43.950 1.00 43.09 88 LYS A N 1
ATOM 674 C CA . LYS A 1 88 ? -17.594 7.659 45.194 1.00 43.09 88 LYS A CA 1
ATOM 675 C C . LYS A 1 88 ? -18.947 8.368 45.308 1.00 43.09 88 LYS A C 1
ATOM 677 O O . LYS A 1 88 ? -18.978 9.561 45.601 1.00 43.09 88 LYS A O 1
ATOM 682 N N . GLN A 1 89 ? -20.053 7.652 45.123 1.00 38.88 89 GLN A N 1
ATOM 683 C CA . GLN A 1 89 ? -21.363 8.142 45.544 1.00 38.88 89 GLN A CA 1
ATOM 684 C C . GLN A 1 89 ? -21.601 7.749 47.002 1.00 38.88 89 GLN A C 1
ATOM 686 O O . GLN A 1 89 ? -21.842 6.599 47.355 1.00 38.88 89 GLN A O 1
ATOM 691 N N . SER A 1 90 ? -21.448 8.765 47.845 1.00 33.94 90 SER A N 1
ATOM 692 C CA . SER A 1 90 ? -21.920 8.838 49.220 1.00 33.94 90 SER A CA 1
ATOM 693 C C . SER A 1 90 ? -23.444 8.689 49.266 1.00 33.94 90 SER A C 1
ATOM 695 O O . SER A 1 90 ? -24.155 9.319 48.486 1.00 33.94 90 SER A O 1
ATOM 697 N N . SER A 1 91 ? -23.916 7.890 50.218 1.00 39.62 91 SER A N 1
ATOM 698 C CA . SER A 1 91 ? -25.310 7.616 50.560 1.00 39.62 91 SER A CA 1
ATOM 699 C C . SER A 1 91 ? -26.197 8.862 50.641 1.00 39.62 91 SER A C 1
ATOM 701 O O . SER A 1 91 ? -25.830 9.813 51.321 1.00 39.62 91 SER A O 1
ATOM 703 N N . PHE A 1 92 ? -27.409 8.791 50.085 1.00 30.81 92 PHE A N 1
ATOM 704 C CA . PHE A 1 92 ? -28.628 9.262 50.753 1.00 30.81 92 PHE A CA 1
ATOM 705 C C . PHE A 1 92 ? -29.860 8.575 50.147 1.00 30.81 92 PHE A C 1
ATOM 707 O O . PHE A 1 92 ? -30.043 8.506 48.937 1.00 30.81 92 PHE A O 1
ATOM 714 N N . SER A 1 93 ? -30.681 8.020 51.027 1.00 36.41 93 SER A N 1
ATOM 715 C CA . SER A 1 93 ? -31.931 7.311 50.769 1.00 36.41 93 SER A CA 1
ATOM 716 C C . SER A 1 93 ? -33.112 8.258 50.529 1.00 36.41 93 SER A C 1
ATOM 718 O O . SER A 1 93 ? -33.321 9.139 51.360 1.00 36.41 93 SER A O 1
ATOM 720 N N . SER A 1 94 ? -33.974 7.979 49.544 1.00 32.97 94 SER A N 1
ATOM 721 C CA . SER A 1 94 ? -35.440 7.978 49.722 1.00 32.97 94 SER A CA 1
ATOM 722 C C . SER A 1 94 ? -36.167 7.328 48.531 1.00 32.97 94 SER A C 1
ATOM 724 O O . SER A 1 94 ? -35.729 7.384 47.387 1.00 32.97 94 SER A O 1
ATOM 726 N N . ARG A 1 95 ? -37.276 6.650 48.849 1.00 40.72 95 ARG A N 1
ATOM 727 C CA . ARG A 1 95 ? -38.245 6.031 47.933 1.00 40.72 95 ARG A CA 1
ATOM 728 C C . ARG A 1 95 ? -38.975 7.083 47.093 1.00 40.72 95 ARG A C 1
ATOM 730 O O . ARG A 1 95 ? -39.447 8.046 47.686 1.00 40.72 95 ARG A O 1
ATOM 737 N N . GLN A 1 96 ? -39.237 6.783 45.817 1.00 37.00 96 GLN A N 1
ATOM 738 C CA . GLN A 1 96 ? -40.574 6.850 45.194 1.00 37.00 96 GLN A CA 1
ATOM 739 C C . GLN A 1 96 ? -40.549 6.295 43.756 1.00 37.00 96 GLN A C 1
ATOM 741 O O . GLN A 1 96 ? -39.625 6.563 42.994 1.00 37.00 96 GLN A O 1
ATOM 746 N N . GLU A 1 97 ? -41.559 5.484 43.427 1.00 41.03 97 GLU A N 1
ATOM 747 C CA . GLU A 1 97 ? -41.876 4.983 42.084 1.00 41.03 97 GLU A CA 1
ATOM 748 C C . GLU A 1 97 ? -42.132 6.141 41.116 1.00 41.03 97 GLU A C 1
ATOM 750 O O . GLU A 1 97 ? -42.957 7.002 41.412 1.00 41.03 97 GLU A O 1
ATOM 755 N N . SER A 1 98 ? -41.491 6.131 39.944 1.00 36.53 98 SER A N 1
ATOM 756 C CA . SER A 1 98 ? -42.018 6.807 38.756 1.00 36.53 98 SER A CA 1
ATOM 757 C C . SER A 1 98 ? -41.273 6.368 37.492 1.00 36.53 98 SER A C 1
ATOM 759 O O . SER A 1 98 ? -40.071 6.576 37.342 1.00 36.53 98 SER A O 1
ATOM 761 N N . THR A 1 99 ? -42.016 5.751 36.583 1.00 47.41 99 THR A N 1
ATOM 762 C CA . THR A 1 99 ? -41.576 5.034 35.384 1.00 47.41 99 THR A CA 1
ATOM 763 C C . THR A 1 99 ? -41.214 5.960 34.220 1.00 47.41 99 THR A C 1
ATOM 765 O O . THR A 1 99 ? -41.947 6.002 33.244 1.00 47.41 99 THR A O 1
ATOM 768 N N . TYR A 1 100 ? -40.091 6.678 34.263 1.00 39.81 100 TYR A N 1
ATOM 769 C CA . TYR A 1 100 ? -39.508 7.281 33.050 1.00 39.81 100 TYR A CA 1
ATOM 770 C C . TYR A 1 100 ? -37.991 7.406 33.213 1.00 39.81 100 TYR A C 1
ATOM 772 O O . TYR A 1 100 ? -37.503 8.221 33.996 1.00 39.81 100 TYR A O 1
ATOM 780 N N . CYS A 1 101 ? -37.236 6.580 32.488 1.00 38.66 101 CYS A N 1
ATOM 781 C CA . CYS A 1 101 ? -35.785 6.698 32.402 1.00 38.66 101 CYS A CA 1
ATOM 782 C C . CYS A 1 101 ? -35.445 7.970 31.616 1.00 38.66 101 CYS A C 1
ATOM 784 O O . CYS A 1 101 ? -35.530 7.997 30.391 1.00 38.66 101 CYS A O 1
ATOM 786 N N . VAL A 1 102 ? -35.082 9.033 32.332 1.00 40.66 102 VAL A N 1
ATOM 787 C CA . VAL A 1 102 ? -34.434 10.207 31.746 1.00 40.66 102 VAL A CA 1
ATOM 788 C C . VAL A 1 102 ? -33.051 9.763 31.281 1.00 40.66 102 VAL A C 1
ATOM 790 O O . VAL A 1 102 ? -32.176 9.484 32.098 1.00 40.66 102 VAL A O 1
ATOM 793 N N . ILE A 1 103 ? -32.890 9.648 29.965 1.00 45.34 103 ILE A N 1
ATOM 794 C CA . ILE A 1 103 ? -31.605 9.440 29.298 1.00 45.34 103 ILE A CA 1
ATOM 795 C C . ILE A 1 103 ? -30.720 10.641 29.662 1.00 45.34 103 ILE A C 1
ATOM 797 O O . ILE A 1 103 ? -31.097 11.771 29.343 1.00 45.34 103 ILE A O 1
ATOM 801 N N . PRO A 1 104 ? -29.565 10.468 30.327 1.00 41.69 104 PRO A N 1
ATOM 802 C CA . PRO A 1 104 ? -28.561 11.514 30.330 1.00 41.69 104 PRO A CA 1
ATOM 803 C C . PRO A 1 104 ? -28.066 11.610 28.890 1.00 41.69 104 PRO A C 1
ATOM 805 O O . PRO A 1 104 ? -27.490 10.649 28.385 1.00 41.69 104 PRO A O 1
ATOM 808 N N . GLU A 1 105 ? -28.332 12.734 28.222 1.00 39.59 105 GLU A N 1
ATOM 809 C CA . GLU A 1 105 ? -27.708 13.054 26.941 1.00 39.59 105 GLU A CA 1
ATOM 810 C C . GLU A 1 105 ? -26.201 12.844 27.095 1.00 39.59 105 GLU A C 1
ATOM 812 O O . GLU A 1 105 ? -25.508 13.574 27.814 1.00 39.59 105 GLU A O 1
ATOM 817 N N . SER A 1 106 ? -25.705 11.784 26.460 1.00 45.66 106 SER A N 1
ATOM 818 C CA . SER A 1 106 ? -24.288 11.564 26.261 1.00 45.66 106 SER A CA 1
ATOM 819 C C . SER A 1 106 ? -23.794 12.770 25.483 1.00 45.66 106 SER A C 1
ATOM 821 O O . SER A 1 106 ? -24.057 12.896 24.287 1.00 45.66 106 SER A O 1
ATOM 823 N N . LYS A 1 107 ? -23.138 13.693 26.193 1.00 38.66 107 LYS A N 1
ATOM 824 C CA . LYS A 1 107 ? -22.346 14.758 25.588 1.00 38.66 107 LYS A CA 1
ATOM 825 C C . LYS A 1 107 ? -21.534 14.102 24.488 1.00 38.66 107 LYS A C 1
ATOM 827 O O . LYS A 1 107 ? -20.763 13.196 24.797 1.00 38.66 107 LYS A O 1
ATOM 832 N N . SER A 1 108 ? -21.780 14.521 23.250 1.00 44.25 108 SER A N 1
ATOM 833 C CA . SER A 1 108 ? -21.024 14.110 22.078 1.00 44.25 108 SER A CA 1
ATOM 834 C C . SER A 1 108 ? -19.549 14.179 22.446 1.00 44.25 108 SER A C 1
ATOM 836 O O . SER A 1 108 ? -18.995 15.273 22.589 1.00 44.25 108 SER A O 1
ATOM 838 N N . SER A 1 109 ? -18.940 13.017 22.686 1.00 50.12 109 SER A N 1
ATOM 839 C CA . SER A 1 109 ? -17.502 12.885 22.556 1.00 50.12 109 SER A CA 1
ATOM 840 C C . SER A 1 109 ? -17.202 13.473 21.192 1.00 50.12 109 SER A C 1
ATOM 842 O O . SER A 1 109 ? -17.832 13.050 20.222 1.00 50.12 109 SER A O 1
ATOM 844 N N . GLU A 1 110 ? -16.375 14.515 21.150 1.00 52.06 110 GLU A N 1
ATOM 845 C CA . GLU A 1 110 ? -15.866 15.067 19.900 1.00 52.06 110 GLU A CA 1
ATOM 846 C C . GLU A 1 110 ? -15.571 13.889 18.976 1.00 52.06 110 GLU A C 1
ATOM 848 O O . GLU A 1 110 ? -14.886 12.953 19.389 1.00 52.06 110 GLU A O 1
ATOM 853 N N . ASP A 1 111 ? -16.237 13.876 17.824 1.00 54.44 111 ASP A N 1
ATOM 854 C CA . ASP A 1 111 ? -16.245 12.772 16.874 1.00 54.44 111 ASP A CA 1
ATOM 855 C C . ASP A 1 111 ? -14.805 12.621 16.376 1.00 54.44 111 ASP A C 1
ATOM 857 O O . ASP A 1 111 ? -14.360 13.327 15.469 1.00 54.44 111 ASP A O 1
ATOM 861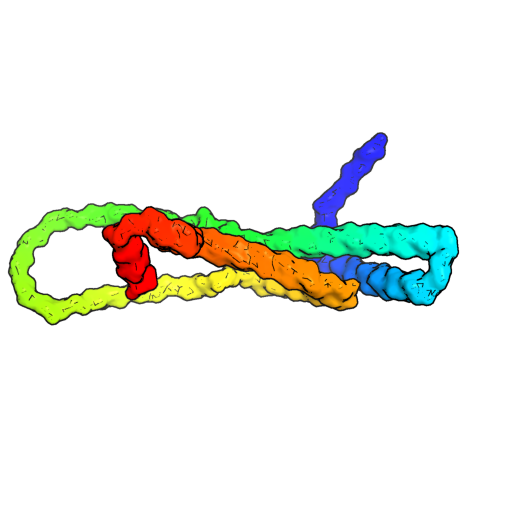 N N . VAL A 1 112 ? -14.003 11.824 17.088 1.00 56.25 112 VAL A N 1
ATOM 862 C CA . VAL A 1 112 ? -12.622 11.569 16.702 1.00 56.25 112 VAL A CA 1
ATOM 863 C C . VAL A 1 112 ? -12.744 10.707 15.463 1.00 56.25 112 VAL A C 1
ATOM 865 O O . VAL A 1 112 ? -13.020 9.513 15.568 1.00 56.25 112 VAL A O 1
ATOM 868 N N . GLU A 1 113 ? -12.617 11.342 14.299 1.00 58.41 113 GLU A N 1
ATOM 869 C CA . GLU A 1 113 ? -12.666 10.705 12.990 1.00 58.41 113 GLU A CA 1
ATOM 870 C C . GLU A 1 113 ? -11.587 9.619 12.951 1.00 58.41 113 GLU A C 1
ATOM 872 O O . GLU A 1 113 ? -10.410 9.867 12.691 1.00 58.41 113 GLU A O 1
ATOM 877 N N . PHE A 1 114 ? -11.972 8.400 13.326 1.00 62.19 114 PHE A N 1
ATOM 878 C CA . PHE A 1 114 ? -11.096 7.251 13.278 1.00 62.19 114 PHE A CA 1
ATOM 879 C C . PHE A 1 114 ? -11.127 6.740 11.840 1.00 62.19 114 PHE A C 1
ATOM 881 O O . PHE A 1 114 ? -12.165 6.269 11.370 1.00 62.19 114 PHE A O 1
ATOM 888 N N . PRO A 1 115 ? -10.007 6.817 11.112 1.00 64.25 115 PRO A N 1
ATOM 889 C CA . PRO A 1 115 ? -8.630 6.918 11.592 1.00 64.25 115 PRO A CA 1
ATOM 890 C C . PRO A 1 115 ? -8.090 8.350 11.494 1.00 64.25 115 PRO A C 1
ATOM 892 O O . PRO A 1 115 ? -8.184 8.970 10.435 1.00 64.25 115 PRO A O 1
ATOM 895 N N . ALA A 1 116 ? -7.433 8.834 12.550 1.00 75.12 116 ALA A N 1
ATOM 896 C CA . ALA A 1 116 ? -6.902 10.194 12.599 1.00 75.12 116 ALA A CA 1
ATOM 897 C C . ALA A 1 116 ? -5.570 10.306 11.833 1.00 75.12 116 ALA A C 1
ATOM 899 O O . ALA A 1 116 ? -4.497 10.369 12.432 1.00 75.12 116 ALA A O 1
ATOM 900 N N . TYR A 1 117 ? -5.629 10.302 10.499 1.00 85.38 117 TYR A N 1
ATOM 901 C CA . TYR A 1 117 ? -4.491 10.665 9.653 1.00 85.38 117 TYR A CA 1
ATOM 902 C C . TYR A 1 117 ? -4.467 12.177 9.425 1.00 85.38 117 TYR A C 1
ATOM 904 O O . TYR A 1 117 ? -5.476 12.793 9.083 1.00 85.38 117 TYR A O 1
ATOM 912 N N . THR A 1 118 ? -3.291 12.783 9.540 1.00 87.44 118 THR A N 1
ATOM 913 C CA . THR A 1 118 ? -3.081 14.170 9.123 1.00 87.44 118 THR A CA 1
ATOM 914 C C . THR A 1 118 ? -3.169 14.301 7.597 1.00 87.44 118 THR A C 1
ATOM 916 O O . THR A 1 118 ? -2.888 13.365 6.846 1.00 87.44 118 THR A O 1
ATOM 919 N N . SER A 1 119 ? -3.505 15.499 7.107 1.00 86.75 119 SER A N 1
ATOM 920 C CA . SER A 1 119 ? -3.521 15.789 5.661 1.00 86.75 119 SER A CA 1
ATOM 921 C C . SER A 1 119 ? -2.164 15.508 4.989 1.00 86.75 119 SER A C 1
ATOM 923 O O . SER A 1 119 ? -2.103 15.035 3.852 1.00 86.75 119 SER A O 1
ATOM 925 N N . GLU A 1 120 ? -1.062 15.724 5.713 1.00 86.25 120 GLU A N 1
ATOM 926 C CA . GLU A 1 120 ? 0.292 15.420 5.243 1.00 86.25 120 GLU A CA 1
ATOM 927 C C . GLU A 1 120 ? 0.521 13.910 5.074 1.00 86.25 120 GLU A C 1
ATOM 929 O O . GLU A 1 120 ? 1.028 13.474 4.037 1.00 86.25 120 GLU A O 1
ATOM 934 N N . GLU A 1 121 ? 0.087 13.095 6.039 1.00 88.62 121 GLU A N 1
ATOM 935 C CA . GLU A 1 121 ? 0.170 11.632 5.958 1.00 88.62 121 GLU A CA 1
ATOM 936 C C . GLU A 1 121 ? -0.679 11.075 4.817 1.00 88.62 121 GLU A C 1
ATOM 938 O O . GLU A 1 121 ? -0.203 10.218 4.071 1.00 88.62 121 GLU A O 1
ATOM 943 N N . ILE A 1 122 ? -1.896 11.596 4.624 1.00 90.38 122 ILE A N 1
ATOM 944 C CA . ILE A 1 122 ? -2.774 11.207 3.509 1.00 90.38 122 ILE A CA 1
ATOM 945 C C . ILE A 1 122 ? -2.118 11.555 2.171 1.00 90.38 122 ILE A C 1
ATOM 947 O O . ILE A 1 122 ? -2.077 10.720 1.264 1.00 90.38 122 ILE A O 1
ATOM 951 N N . SER A 1 123 ? -1.562 12.762 2.049 1.00 90.06 123 SER A N 1
ATOM 952 C CA . SER A 1 123 ? -0.842 13.194 0.849 1.00 90.06 123 SER A CA 1
ATOM 953 C C . SER A 1 123 ? 0.363 12.293 0.562 1.00 90.06 123 SER A C 1
ATOM 955 O O . SER A 1 123 ? 0.529 11.797 -0.557 1.00 90.06 123 SER A O 1
ATOM 957 N N . LYS A 1 124 ? 1.174 11.984 1.581 1.00 89.38 124 LYS A N 1
ATOM 958 C CA . LYS A 1 124 ? 2.319 11.072 1.453 1.00 89.38 124 LYS A CA 1
ATOM 959 C C . LYS A 1 124 ? 1.878 9.661 1.050 1.00 89.38 124 LYS A C 1
ATOM 961 O O . LYS A 1 124 ? 2.458 9.078 0.133 1.00 89.38 124 LYS A O 1
ATOM 966 N N . MET A 1 125 ? 0.839 9.133 1.692 1.00 92.00 125 MET A N 1
ATOM 967 C CA . MET A 1 125 ? 0.253 7.828 1.395 1.00 92.00 125 MET A CA 1
ATOM 968 C C . MET A 1 125 ? -0.233 7.758 -0.059 1.00 92.00 125 MET A C 1
ATOM 970 O O . MET A 1 125 ? 0.073 6.798 -0.765 1.00 92.00 125 MET A O 1
ATOM 974 N N . ASN A 1 126 ? -0.914 8.804 -0.535 1.00 92.69 126 ASN A N 1
ATOM 975 C CA . ASN A 1 126 ? -1.387 8.903 -1.913 1.00 92.69 126 ASN A CA 1
ATOM 976 C C . ASN A 1 126 ? -0.229 8.911 -2.923 1.00 92.69 126 ASN A C 1
ATOM 978 O O . ASN A 1 126 ? -0.282 8.195 -3.924 1.00 92.69 126 ASN A O 1
ATOM 982 N N . ARG A 1 127 ? 0.850 9.652 -2.641 1.00 91.06 127 ARG A N 1
ATOM 983 C CA . ARG A 1 127 ? 2.049 9.685 -3.496 1.00 91.06 127 ARG A CA 1
ATOM 984 C C . ARG A 1 127 ? 2.708 8.310 -3.606 1.00 91.06 127 ARG A C 1
ATOM 986 O O . ARG A 1 127 ? 3.032 7.887 -4.715 1.00 91.06 127 ARG A O 1
ATOM 993 N N . ILE A 1 128 ? 2.862 7.598 -2.486 1.00 92.38 128 ILE A N 1
ATOM 994 C CA . ILE A 1 128 ? 3.415 6.233 -2.475 1.00 92.38 128 ILE A CA 1
ATOM 995 C C . ILE A 1 128 ? 2.509 5.275 -3.254 1.00 92.38 128 ILE A C 1
ATOM 997 O O . ILE A 1 128 ? 2.988 4.555 -4.128 1.00 92.38 128 ILE A O 1
ATOM 1001 N N . ALA A 1 129 ? 1.202 5.286 -2.979 1.00 94.44 129 ALA A N 1
ATOM 1002 C CA . ALA A 1 129 ? 0.248 4.411 -3.654 1.00 94.44 129 ALA A CA 1
ATOM 1003 C C . ALA A 1 129 ? 0.240 4.652 -5.169 1.00 94.44 129 ALA A C 1
ATOM 1005 O O . ALA A 1 129 ? 0.367 3.709 -5.947 1.00 94.44 129 ALA A O 1
ATOM 1006 N N . THR A 1 130 ? 0.191 5.918 -5.591 1.00 92.69 130 THR A N 1
ATOM 1007 C CA . THR A 1 130 ? 0.230 6.307 -7.008 1.00 92.69 130 THR A CA 1
ATOM 1008 C C . THR A 1 130 ? 1.497 5.800 -7.694 1.00 92.69 130 THR A C 1
ATOM 1010 O O . THR A 1 130 ? 1.427 5.281 -8.806 1.00 92.69 130 THR A O 1
ATOM 1013 N N . ALA A 1 131 ? 2.650 5.898 -7.029 1.00 90.06 131 ALA A N 1
ATOM 1014 C CA . ALA A 1 131 ? 3.916 5.377 -7.534 1.00 90.06 131 ALA A CA 1
ATOM 1015 C C . ALA A 1 131 ? 3.947 3.847 -7.669 1.00 90.06 131 ALA A C 1
ATOM 1017 O O . ALA A 1 131 ? 4.435 3.319 -8.670 1.00 90.06 131 ALA A O 1
ATOM 1018 N N . MET A 1 132 ? 3.431 3.124 -6.671 1.00 92.50 132 MET A N 1
ATOM 1019 C CA . MET A 1 132 ? 3.352 1.662 -6.722 1.00 92.50 132 MET A CA 1
ATOM 1020 C C . MET A 1 132 ? 2.411 1.203 -7.842 1.00 92.50 132 MET A C 1
ATOM 1022 O O . MET A 1 132 ? 2.762 0.303 -8.603 1.00 92.50 132 MET A O 1
ATOM 1026 N N . ILE A 1 133 ? 1.247 1.846 -7.981 1.00 92.38 133 ILE A N 1
ATOM 1027 C CA . ILE A 1 133 ? 0.246 1.522 -9.007 1.00 92.38 133 ILE A CA 1
ATOM 1028 C C . ILE A 1 133 ? 0.801 1.792 -10.409 1.00 92.38 133 ILE A C 1
ATOM 1030 O O . ILE A 1 133 ? 0.754 0.905 -11.259 1.00 92.38 133 ILE A O 1
ATOM 1034 N N . SER A 1 134 ? 1.398 2.964 -10.646 1.00 88.50 134 SER A N 1
ATOM 1035 C CA . SER A 1 134 ? 1.961 3.316 -11.960 1.00 88.50 134 SER A CA 1
ATOM 1036 C C . SER A 1 134 ? 3.125 2.416 -12.385 1.00 88.50 134 SER A C 1
ATOM 1038 O O . SER A 1 134 ? 3.353 2.227 -13.579 1.00 88.50 134 SER A O 1
ATOM 1040 N N . SER A 1 135 ? 3.818 1.809 -11.418 1.00 86.56 135 SER A N 1
ATOM 1041 C CA . SER A 1 135 ? 4.896 0.847 -11.658 1.00 86.56 135 SER A CA 1
ATOM 1042 C C . SER A 1 135 ? 4.416 -0.603 -11.834 1.00 86.56 135 SER A C 1
ATOM 1044 O O . SER A 1 135 ? 5.256 -1.475 -12.057 1.00 86.56 135 SER A O 1
ATOM 1046 N N . GLY A 1 136 ? 3.108 -0.881 -11.725 1.00 88.44 136 GLY A N 1
ATOM 1047 C CA . GLY A 1 136 ? 2.519 -2.222 -11.870 1.00 88.44 136 GLY A CA 1
ATOM 1048 C C . GLY A 1 136 ? 2.392 -3.036 -10.572 1.00 88.44 136 GLY A C 1
ATOM 1049 O O . GLY A 1 136 ? 2.137 -4.236 -10.624 1.00 88.44 136 GLY A O 1
ATOM 1050 N N . TYR A 1 137 ? 2.552 -2.410 -9.402 1.00 91.88 137 TYR A N 1
ATOM 1051 C CA . TYR A 1 137 ? 2.515 -3.055 -8.077 1.00 91.88 137 TYR A CA 1
ATOM 1052 C C . TYR A 1 137 ? 1.220 -2.768 -7.298 1.00 91.88 137 TYR A C 1
ATOM 1054 O O . TYR A 1 137 ? 1.209 -2.795 -6.065 1.00 91.88 137 TYR A O 1
ATOM 1062 N N . GLU A 1 138 ? 0.114 -2.521 -8.003 1.00 93.81 138 GLU A N 1
ATOM 1063 C CA . GLU A 1 138 ? -1.206 -2.262 -7.411 1.00 93.81 138 GLU A CA 1
ATOM 1064 C C . GLU A 1 138 ? -1.625 -3.360 -6.423 1.00 93.81 138 GLU A C 1
ATOM 1066 O O . GLU A 1 138 ? -1.947 -3.068 -5.274 1.00 93.81 138 GLU A O 1
ATOM 1071 N N . SER A 1 139 ? -1.527 -4.632 -6.823 1.00 93.88 139 SER A N 1
ATOM 1072 C CA . SER A 1 139 ? -1.915 -5.772 -5.980 1.00 93.88 139 SER A CA 1
ATOM 1073 C C . SER A 1 139 ? -1.168 -5.797 -4.645 1.00 93.88 139 SER A C 1
ATOM 1075 O O . SER A 1 139 ? -1.760 -6.063 -3.596 1.00 93.88 139 SER A O 1
ATOM 1077 N N . ARG A 1 140 ? 0.128 -5.465 -4.665 1.00 90.81 140 ARG A N 1
ATOM 1078 C CA . ARG A 1 140 ? 0.960 -5.377 -3.465 1.00 90.81 140 ARG A CA 1
ATOM 1079 C C . ARG A 1 140 ? 0.569 -4.180 -2.601 1.00 90.81 140 ARG A C 1
ATOM 1081 O O . ARG A 1 140 ? 0.434 -4.344 -1.392 1.00 90.81 140 ARG A O 1
ATOM 1088 N N . CYS A 1 141 ? 0.328 -3.016 -3.205 1.00 94.19 141 CYS A N 1
ATOM 1089 C CA . CYS A 1 141 ? -0.159 -1.827 -2.499 1.00 94.19 141 CYS A CA 1
ATOM 1090 C C . CYS A 1 141 ? -1.494 -2.104 -1.780 1.00 94.19 141 CYS A C 1
ATOM 1092 O O . CYS A 1 141 ? -1.610 -1.880 -0.572 1.00 94.19 141 CYS A O 1
ATOM 1094 N N . CYS A 1 142 ? -2.468 -2.695 -2.481 1.00 95.00 142 CYS A N 1
ATOM 1095 C CA . CYS A 1 142 ? -3.758 -3.080 -1.909 1.00 95.00 142 CYS A CA 1
ATOM 1096 C C . CYS A 1 142 ? -3.612 -4.115 -0.789 1.00 95.00 142 CYS A C 1
ATOM 1098 O O . CYS A 1 142 ? -4.276 -4.004 0.240 1.00 95.00 142 CYS A O 1
ATOM 1100 N N . MET A 1 143 ? -2.745 -5.118 -0.959 1.00 94.75 143 MET A N 1
ATOM 1101 C CA . MET A 1 143 ? -2.502 -6.137 0.066 1.00 94.75 143 MET A CA 1
ATOM 1102 C C . MET A 1 143 ? -1.957 -5.519 1.355 1.00 94.75 143 MET A C 1
ATOM 1104 O O . MET A 1 143 ? -2.433 -5.851 2.440 1.00 94.75 143 MET A O 1
ATOM 1108 N N . VAL A 1 144 ? -0.990 -4.606 1.240 1.00 93.81 144 VAL A N 1
ATOM 1109 C CA . VAL A 1 144 ? -0.425 -3.881 2.382 1.00 93.81 144 VAL A CA 1
ATOM 1110 C C . VAL A 1 144 ? -1.513 -3.089 3.105 1.00 93.81 144 VAL A C 1
ATOM 1112 O O . VAL A 1 144 ? -1.670 -3.246 4.316 1.00 93.81 144 VAL A O 1
ATOM 1115 N N . TYR A 1 145 ? -2.289 -2.293 2.362 1.00 93.75 145 TYR A N 1
ATOM 1116 C CA . TYR A 1 145 ? -3.386 -1.502 2.916 1.00 93.75 145 TYR A CA 1
ATOM 1117 C C . TYR A 1 145 ? -4.386 -2.385 3.669 1.00 93.75 145 TYR A C 1
ATOM 1119 O O . TYR A 1 145 ? -4.632 -2.182 4.857 1.00 93.75 145 TYR A O 1
ATOM 1127 N N . ASN A 1 146 ? -4.907 -3.414 2.998 1.00 94.12 146 ASN A N 1
ATOM 1128 C CA . ASN A 1 146 ? -5.901 -4.318 3.568 1.00 94.12 146 ASN A CA 1
ATOM 1129 C C . ASN A 1 146 ? -5.380 -5.028 4.815 1.00 94.12 146 ASN A C 1
ATOM 1131 O O . ASN A 1 146 ? -6.095 -5.119 5.806 1.00 94.12 146 ASN A O 1
ATOM 1135 N N . MET A 1 147 ? -4.135 -5.504 4.791 1.00 93.12 147 MET A N 1
ATOM 1136 C CA . MET A 1 147 ? -3.532 -6.178 5.936 1.00 93.12 147 MET A CA 1
ATOM 1137 C C . MET A 1 147 ? -3.454 -5.251 7.153 1.00 93.12 147 MET A C 1
ATOM 1139 O O . MET A 1 147 ? -3.902 -5.639 8.228 1.00 93.12 147 MET A O 1
ATOM 1143 N N . VAL A 1 148 ? -2.927 -4.032 6.997 1.00 91.62 148 VAL A N 1
ATOM 1144 C CA . VAL A 1 148 ? -2.771 -3.103 8.129 1.00 91.62 148 VAL A CA 1
ATOM 1145 C C . VAL A 1 148 ? -4.132 -2.656 8.665 1.00 91.62 148 VAL A C 1
ATOM 1147 O O . VAL A 1 148 ? -4.354 -2.680 9.874 1.00 91.62 148 VAL A O 1
ATOM 1150 N N . ARG A 1 149 ? -5.072 -2.310 7.779 1.00 90.25 149 ARG A N 1
ATOM 1151 C CA . ARG A 1 149 ? -6.413 -1.838 8.162 1.00 90.25 149 ARG A CA 1
ATOM 1152 C C . ARG A 1 149 ? -7.248 -2.934 8.814 1.00 90.25 149 ARG A C 1
ATOM 1154 O O . ARG A 1 149 ? -7.895 -2.677 9.822 1.00 90.25 149 ARG A O 1
ATOM 1161 N N . ARG A 1 150 ? -7.193 -4.161 8.285 1.00 90.94 150 ARG A N 1
ATOM 1162 C CA . ARG A 1 150 ? -7.859 -5.321 8.889 1.00 90.94 150 ARG A CA 1
ATOM 1163 C C . ARG A 1 150 ? -7.287 -5.631 10.266 1.00 90.94 150 ARG A C 1
ATOM 1165 O O . ARG A 1 150 ? -8.057 -5.917 11.170 1.00 90.94 150 ARG A O 1
ATOM 1172 N N . ASN A 1 151 ? -5.966 -5.563 10.431 1.00 89.38 151 ASN A N 1
ATOM 1173 C CA . ASN A 1 151 ? -5.339 -5.796 11.729 1.00 89.38 151 ASN A CA 1
ATOM 1174 C C . ASN A 1 151 ? -5.756 -4.723 12.743 1.00 89.38 151 ASN A C 1
ATOM 1176 O O . ASN A 1 151 ? -6.150 -5.075 13.846 1.00 89.38 151 ASN A O 1
ATOM 1180 N N . ALA A 1 152 ? -5.743 -3.445 12.351 1.00 86.38 152 ALA A N 1
ATOM 1181 C CA . ALA A 1 152 ? -6.220 -2.351 13.196 1.00 86.38 152 ALA A CA 1
ATOM 1182 C C . ALA A 1 152 ? -7.681 -2.559 13.621 1.00 86.38 152 ALA A C 1
ATOM 1184 O O . ALA A 1 152 ? -8.000 -2.482 14.801 1.00 86.38 152 ALA A O 1
ATOM 1185 N N . PHE A 1 153 ? -8.549 -2.895 12.666 1.00 86.25 153 PHE A N 1
ATOM 1186 C CA . PHE A 1 153 ? -9.957 -3.176 12.929 1.00 86.25 153 PHE A CA 1
ATOM 1187 C C . PHE A 1 153 ? -10.151 -4.383 13.857 1.00 86.25 153 PHE A C 1
ATOM 1189 O O . PHE A 1 153 ? -10.893 -4.287 14.827 1.00 86.25 153 PHE A O 1
ATOM 1196 N N . SER A 1 154 ? -9.441 -5.489 13.609 1.00 87.44 154 SER A N 1
ATOM 1197 C CA . SER A 1 154 ? -9.471 -6.675 14.474 1.00 87.44 154 SER A CA 1
ATOM 1198 C C . SER A 1 154 ? -9.028 -6.339 15.895 1.00 87.44 154 SER A C 1
ATOM 1200 O O . SER A 1 154 ? -9.689 -6.737 16.839 1.00 87.44 154 SER A O 1
ATOM 1202 N N . SER A 1 155 ? -7.960 -5.553 16.056 1.00 85.81 155 SER A N 1
ATOM 1203 C CA . SER A 1 155 ? -7.481 -5.148 17.379 1.00 85.81 155 SER A CA 1
ATOM 1204 C C . SER A 1 155 ? -8.465 -4.252 18.132 1.00 85.81 155 SER A C 1
ATOM 1206 O O . SER A 1 155 ? -8.504 -4.311 19.356 1.00 85.81 155 SER A O 1
ATOM 1208 N N . GLU A 1 156 ? -9.247 -3.414 17.445 1.00 84.19 156 GLU A N 1
ATOM 1209 C CA . GLU A 1 156 ? -10.313 -2.640 18.098 1.00 84.19 156 GLU A CA 1
ATOM 1210 C C . GLU A 1 156 ? -11.519 -3.524 18.463 1.00 84.19 156 GLU A C 1
ATOM 1212 O O . GLU A 1 156 ? -12.078 -3.363 19.545 1.00 84.19 156 GLU A O 1
ATOM 1217 N N . LEU A 1 157 ? -11.877 -4.507 17.628 1.00 85.44 157 LEU A N 1
ATOM 1218 C CA . LEU A 1 157 ? -12.903 -5.504 17.963 1.00 85.44 157 LEU A CA 1
ATOM 1219 C C . LEU A 1 157 ? -12.516 -6.340 19.189 1.00 85.44 157 LEU A C 1
ATOM 1221 O O . LEU A 1 157 ? -13.323 -6.472 20.109 1.00 85.44 157 LEU A O 1
ATOM 1225 N N . ASP A 1 158 ? -11.270 -6.813 19.250 1.00 84.81 158 ASP A N 1
ATOM 1226 C CA . ASP A 1 158 ? -10.759 -7.589 20.383 1.00 84.81 158 ASP A CA 1
ATOM 1227 C C . ASP A 1 158 ? -10.857 -6.785 21.697 1.00 84.81 158 ASP A C 1
ATOM 1229 O O . ASP A 1 158 ? -11.246 -7.317 22.736 1.00 84.81 158 ASP A O 1
ATOM 1233 N N . LYS A 1 159 ? -10.570 -5.471 21.669 1.00 83.75 159 LYS A N 1
ATOM 1234 C CA . LYS A 1 159 ? -10.719 -4.584 22.843 1.00 83.75 159 LYS A CA 1
ATOM 1235 C C . LYS A 1 159 ? -12.170 -4.409 23.285 1.00 83.75 159 LYS A C 1
ATOM 1237 O O . LYS A 1 159 ? -12.419 -4.206 24.471 1.00 83.75 159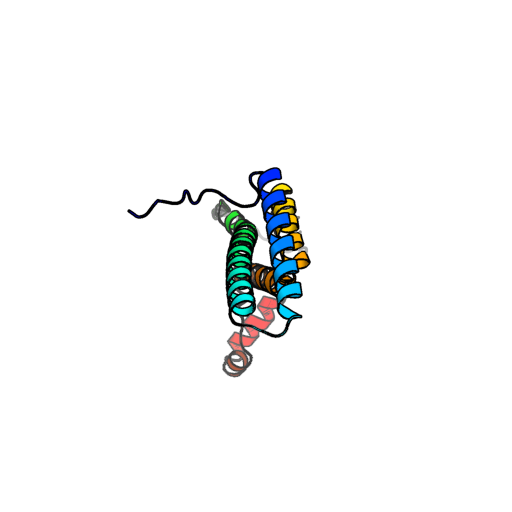 LYS A O 1
ATOM 1242 N N . LEU A 1 160 ? -13.107 -4.444 22.340 1.00 83.25 160 LEU A N 1
ATOM 1243 C CA . LEU A 1 160 ? -14.543 -4.389 22.608 1.00 83.25 160 LEU A CA 1
ATOM 1244 C C . LEU A 1 160 ? -15.104 -5.747 23.066 1.00 83.25 160 LEU A C 1
ATOM 1246 O O . LEU A 1 160 ? -16.281 -5.825 23.404 1.00 83.25 160 LEU A O 1
ATOM 1250 N N . GLY A 1 161 ? -14.274 -6.796 23.114 1.00 80.25 161 GLY A N 1
ATOM 1251 C CA . GLY A 1 161 ? -14.678 -8.147 23.503 1.00 80.25 161 GLY A CA 1
ATOM 1252 C C . GLY A 1 161 ? -15.278 -8.966 22.360 1.00 80.25 161 GLY A C 1
ATOM 1253 O O . GLY A 1 161 ? -15.786 -10.054 22.606 1.00 80.25 161 GLY A O 1
ATOM 1254 N N . PHE A 1 162 ? -15.211 -8.478 21.117 1.00 79.06 162 PHE A N 1
ATOM 1255 C CA . PHE A 1 162 ? -15.608 -9.252 19.944 1.00 79.06 162 PHE A CA 1
ATOM 1256 C C . PHE A 1 162 ? -14.477 -10.200 19.548 1.00 79.06 162 PHE A C 1
ATOM 1258 O O . PHE A 1 162 ? -13.649 -9.881 18.695 1.00 79.06 162 PHE A O 1
ATOM 1265 N N . GLU A 1 163 ? -14.450 -11.380 20.161 1.00 75.81 163 GLU A N 1
ATOM 1266 C CA . GLU A 1 163 ? -13.565 -12.457 19.728 1.00 75.81 163 GLU A CA 1
ATOM 1267 C C . GLU A 1 163 ? -14.095 -13.108 18.440 1.00 75.81 163 GLU A C 1
ATOM 1269 O O . GLU A 1 163 ? -15.300 -13.278 18.236 1.00 75.81 163 GLU A O 1
ATOM 1274 N N . ASN A 1 164 ? -13.188 -13.512 17.546 1.00 74.31 164 ASN A N 1
ATOM 1275 C CA . ASN A 1 164 ? -13.551 -14.343 16.397 1.00 74.31 164 ASN A CA 1
ATOM 1276 C C . ASN A 1 164 ? -13.891 -15.762 16.877 1.00 74.31 164 ASN A C 1
ATOM 1278 O O . ASN A 1 164 ? -13.034 -16.646 16.889 1.00 74.31 164 ASN A O 1
ATOM 1282 N N . ILE A 1 165 ? -15.147 -15.985 17.262 1.00 77.06 165 ILE A N 1
ATOM 1283 C CA . ILE A 1 165 ? -15.641 -17.314 17.622 1.00 77.06 165 ILE A CA 1
ATOM 1284 C C . ILE A 1 165 ? -15.812 -18.119 16.330 1.00 77.06 165 ILE A C 1
ATOM 1286 O O . ILE A 1 165 ? -16.634 -17.787 15.471 1.00 77.06 165 ILE A O 1
ATOM 1290 N N . SER A 1 166 ? -15.019 -19.180 16.167 1.00 83.69 166 SER A N 1
ATOM 1291 C CA . SER A 1 166 ? -15.167 -20.064 15.011 1.00 83.69 166 SER A CA 1
ATOM 1292 C C . SER A 1 166 ? -16.460 -20.876 15.107 1.00 83.69 166 SER A C 1
ATOM 1294 O O . SER A 1 166 ? -16.992 -21.107 16.194 1.00 83.69 166 SER A O 1
ATOM 1296 N N . ILE A 1 167 ? -16.967 -21.362 13.972 1.00 84.50 167 ILE A N 1
ATOM 1297 C CA . ILE A 1 167 ? -18.180 -22.190 13.972 1.00 84.50 167 ILE A CA 1
ATOM 1298 C C . ILE A 1 167 ? -18.011 -23.464 14.813 1.00 84.50 167 ILE A C 1
ATOM 1300 O O . ILE A 1 167 ? -18.945 -23.887 15.492 1.00 84.50 167 ILE A O 1
ATOM 1304 N N . ASP A 1 168 ? -16.806 -24.035 14.824 1.00 87.81 168 ASP A N 1
ATOM 1305 C CA . ASP A 1 168 ? -16.454 -25.179 15.659 1.00 87.81 168 ASP A CA 1
ATOM 1306 C C . ASP A 1 168 ? -16.442 -24.826 17.153 1.00 87.81 168 ASP A C 1
ATOM 1308 O O . ASP A 1 168 ? -16.760 -25.673 17.987 1.00 87.81 168 ASP A O 1
ATOM 1312 N N . ASP A 1 169 ? -16.089 -23.592 17.520 1.00 83.50 169 ASP A N 1
ATOM 1313 C CA . ASP A 1 169 ? -16.149 -23.130 18.909 1.00 83.50 169 ASP A CA 1
ATOM 1314 C C . ASP A 1 169 ? -17.595 -22.925 19.358 1.00 83.50 169 ASP A C 1
ATOM 1316 O O . ASP A 1 169 ? -17.963 -23.417 20.425 1.00 83.50 169 ASP A O 1
ATOM 1320 N N . VAL A 1 170 ? -18.443 -22.334 18.506 1.00 83.38 170 VAL A N 1
ATOM 1321 C CA . VAL A 1 170 ? -19.891 -22.211 18.758 1.00 83.38 170 VAL A CA 1
ATOM 1322 C C . VAL A 1 170 ? -20.523 -23.582 19.003 1.00 83.38 170 VAL A C 1
ATOM 1324 O O . VAL A 1 170 ? -21.298 -23.749 19.942 1.00 83.38 170 VAL A O 1
ATOM 1327 N N . GLN A 1 171 ? -20.179 -24.587 18.194 1.00 84.31 171 GLN A N 1
ATOM 1328 C CA . GLN A 1 171 ? -20.739 -25.937 18.331 1.00 84.31 171 GLN A CA 1
ATOM 1329 C C . GLN A 1 171 ? -20.304 -26.656 19.615 1.00 84.31 171 GLN A C 1
ATOM 1331 O O . GLN A 1 171 ? -21.026 -27.527 20.100 1.00 84.31 171 GLN A O 1
ATOM 1336 N N . ARG A 1 172 ? -19.130 -26.322 20.163 1.00 87.75 172 ARG A N 1
ATOM 1337 C CA . ARG A 1 172 ? -18.614 -26.910 21.411 1.00 87.75 172 ARG A CA 1
ATOM 1338 C C . ARG A 1 172 ? -18.997 -26.113 22.659 1.00 87.75 172 ARG A C 1
ATOM 1340 O O . ARG A 1 172 ? -18.819 -26.622 23.768 1.00 87.75 172 ARG A O 1
ATOM 1347 N N . MET A 1 173 ? -19.481 -24.881 22.505 1.00 86.00 173 MET A N 1
ATOM 1348 C CA . MET A 1 173 ? -19.910 -24.042 23.620 1.00 86.00 173 MET A CA 1
ATOM 1349 C C . MET A 1 173 ? -21.163 -24.608 24.295 1.00 86.00 173 MET A C 1
ATOM 1351 O O . MET A 1 173 ? -22.068 -25.147 23.661 1.00 86.00 173 MET A O 1
ATOM 1355 N N . GLN A 1 174 ? -21.219 -24.471 25.620 1.00 86.88 174 GLN A N 1
ATOM 1356 C CA . GLN A 1 174 ? -22.432 -24.773 26.376 1.00 86.88 174 GLN A CA 1
ATOM 1357 C C . GLN A 1 174 ? -23.497 -23.713 26.075 1.00 86.88 174 GLN A C 1
ATOM 1359 O O . GLN A 1 174 ? -23.178 -22.528 25.964 1.00 86.88 174 GLN A O 1
ATOM 1364 N N . TRP A 1 175 ? -24.763 -24.131 25.991 1.00 86.88 175 TRP A N 1
ATOM 1365 C CA . TRP A 1 175 ? -25.882 -23.253 25.625 1.00 86.88 175 TRP A CA 1
ATOM 1366 C C . TRP A 1 175 ? -25.953 -21.978 26.478 1.00 86.88 175 TRP A C 1
ATOM 1368 O O . TRP A 1 175 ? -26.170 -20.900 25.937 1.00 86.88 175 TRP A O 1
ATOM 1378 N N . GLN A 1 176 ? -25.693 -22.072 27.789 1.00 84.94 176 GLN A N 1
ATOM 1379 C CA . GLN A 1 176 ? -25.741 -20.906 28.680 1.00 84.94 176 GLN A CA 1
ATOM 1380 C C . GLN A 1 176 ? -24.665 -19.853 28.362 1.00 84.94 176 GLN A C 1
ATOM 1382 O O . GLN A 1 176 ? -24.906 -18.663 28.536 1.00 84.94 176 GLN A O 1
ATOM 1387 N N . SER A 1 177 ? -23.479 -20.270 27.904 1.00 81.06 177 SER A N 1
ATOM 1388 C CA . SER A 1 177 ? -22.415 -19.346 27.487 1.00 81.06 177 SER A CA 1
ATOM 1389 C C . SER A 1 177 ? -22.730 -18.716 26.131 1.00 81.06 177 SER A C 1
ATOM 1391 O O . SER A 1 177 ? -22.537 -17.518 25.956 1.00 81.06 177 SER A O 1
ATOM 1393 N N . LEU A 1 178 ? -23.281 -19.504 25.202 1.00 83.12 178 LEU A N 1
ATOM 1394 C CA . LEU A 1 178 ? -23.684 -19.027 23.879 1.00 83.12 178 LEU A CA 1
ATOM 1395 C C . LEU A 1 178 ? -24.825 -17.999 23.953 1.00 83.12 178 LEU A C 1
ATOM 1397 O O . LEU A 1 178 ? -24.808 -17.004 23.236 1.00 83.12 178 LEU A O 1
ATOM 1401 N N . GLU A 1 179 ? -25.804 -18.212 24.833 1.00 80.44 179 GLU A N 1
ATOM 1402 C CA . GLU A 1 179 ? -26.907 -17.268 25.054 1.00 80.44 179 GLU A CA 1
ATOM 1403 C C . GLU A 1 179 ? -26.400 -15.906 25.559 1.00 80.44 179 GLU A C 1
ATOM 1405 O O . GLU A 1 179 ? -26.882 -14.866 25.110 1.00 80.44 179 GLU A O 1
ATOM 1410 N N . GLY A 1 180 ? -25.380 -15.904 26.426 1.00 78.75 180 GLY A N 1
ATOM 1411 C CA . GLY A 1 180 ? -24.714 -14.686 26.891 1.00 78.75 180 GLY A CA 1
ATOM 1412 C C . GLY A 1 180 ? -24.029 -13.903 25.767 1.00 78.75 180 GLY A C 1
ATOM 1413 O O . GLY A 1 180 ? -24.220 -12.692 25.678 1.00 78.75 180 GLY A O 1
ATOM 1414 N N . GLU A 1 181 ? -23.301 -14.586 24.879 1.00 76.88 181 GLU A N 1
ATOM 1415 C CA . GLU A 1 181 ? -22.660 -13.980 23.697 1.00 76.88 181 GLU A CA 1
ATOM 1416 C C . GLU A 1 181 ? -23.689 -13.370 22.727 1.00 76.88 181 GLU A C 1
ATOM 1418 O O . GLU A 1 181 ? -23.553 -12.223 22.296 1.00 76.88 181 GLU A O 1
ATOM 1423 N N . LEU A 1 182 ? -24.776 -14.097 22.432 1.00 75.75 182 LEU A N 1
ATOM 1424 C CA . LEU A 1 182 ? -25.837 -13.626 21.529 1.00 75.75 182 LEU A CA 1
ATOM 1425 C C . LEU A 1 182 ? -26.589 -12.403 22.081 1.00 75.75 182 LEU A C 1
ATOM 1427 O O . LEU A 1 182 ? -26.973 -11.512 21.319 1.00 75.75 182 LEU A O 1
ATOM 1431 N N . LEU A 1 183 ? -26.798 -12.345 23.399 1.00 71.44 183 LEU A N 1
ATOM 1432 C CA . LEU A 1 183 ? -27.460 -11.217 24.057 1.00 71.44 183 LEU A CA 1
ATOM 1433 C C . LEU A 1 183 ? -26.536 -9.997 24.207 1.00 71.44 183 LEU A C 1
ATOM 1435 O O . LEU A 1 183 ? -27.017 -8.870 24.103 1.00 71.44 183 LEU A O 1
ATOM 1439 N N . CYS A 1 184 ? -25.230 -10.197 24.416 1.00 61.78 184 CYS A N 1
ATOM 1440 C CA . CYS A 1 184 ? -24.255 -9.110 24.566 1.00 61.78 184 CYS A CA 1
ATOM 1441 C C . CYS A 1 184 ? -23.957 -8.395 23.233 1.00 61.78 184 CYS A C 1
ATOM 1443 O O . CYS A 1 184 ? -23.789 -7.179 23.216 1.00 61.78 184 CYS A O 1
ATOM 1445 N N . GLY A 1 185 ? -23.988 -9.112 22.103 1.00 55.00 185 GLY A N 1
ATOM 1446 C CA . GLY A 1 185 ? -23.817 -8.533 20.760 1.00 55.00 185 GLY A CA 1
ATOM 1447 C C . GLY A 1 185 ? -25.015 -7.731 20.218 1.00 55.00 185 GLY A C 1
ATOM 1448 O O . GLY A 1 185 ? -24.971 -7.293 19.071 1.00 55.00 185 GLY A O 1
ATOM 1449 N N . SER A 1 186 ? -26.088 -7.563 21.003 1.00 45.53 186 SER A N 1
ATOM 1450 C CA . SER A 1 186 ? -27.330 -6.872 20.606 1.00 45.53 186 SER A CA 1
ATOM 1451 C C . SER A 1 186 ? -27.476 -5.446 21.181 1.00 45.53 186 SER A C 1
ATOM 1453 O O . SER A 1 186 ? -28.578 -4.895 21.139 1.00 45.53 186 SER A O 1
ATOM 1455 N N . LEU A 1 187 ? -26.406 -4.868 21.745 1.00 40.81 187 LEU A N 1
ATOM 1456 C CA . LEU A 1 187 ? -26.379 -3.527 22.355 1.00 40.81 187 LEU A CA 1
ATOM 1457 C C . LEU A 1 187 ? -25.770 -2.464 21.434 1.00 40.81 187 LEU A C 1
ATOM 1459 O O . LEU A 1 187 ? -24.681 -2.720 20.876 1.00 40.81 187 LEU A O 1
#

Foldseek 3Di:
DDPPPPPPPQQLPDPVVNVVLLVVLLVLLVLLVVLVVDDDDPVSVVSNVVSVVVNVVSLVSLLVNLLVLLCVLLVVVPPDPPDPDPDDDDDDDDDDDDPDPDDPPPPPPPPCPPSDHDPSSVVSNVSSQVSCVSSPNNVVNVVSNCVSVVVSVVVVCVVVVNDPQDPVNLVVDDPVVNVVVVVVVPD

Solvent-accessible surface area (backbone atoms only — not comparable to full-atom values): 11719 Å² total; per-residue (Å²): 137,83,76,81,71,79,91,71,86,57,84,75,78,44,74,67,60,44,49,54,49,48,52,51,48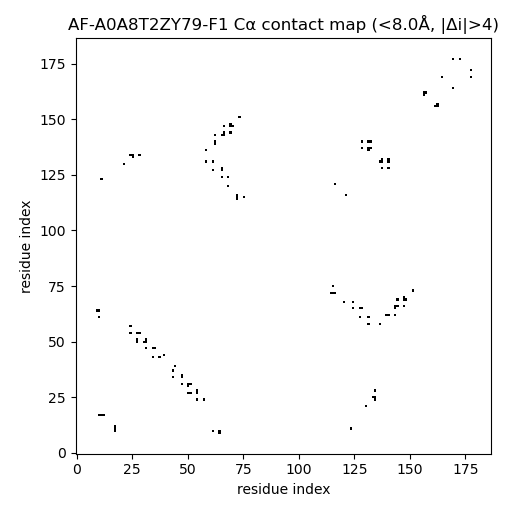,45,51,44,45,53,46,41,54,59,50,68,75,48,83,79,45,78,67,56,45,51,52,37,53,51,44,48,51,53,51,53,52,54,50,51,50,50,52,52,54,48,49,52,58,65,52,51,45,68,57,64,79,74,71,75,86,72,75,81,72,85,77,84,80,78,88,83,90,81,91,78,92,75,98,68,88,78,75,76,81,74,73,77,68,77,82,74,62,80,75,70,67,51,73,67,55,53,51,45,47,50,54,51,48,52,50,35,40,77,56,71,37,42,71,59,52,51,49,52,52,51,52,55,54,50,49,53,52,49,55,54,35,48,74,74,65,54,67,90,75,48,73,70,52,60,73,70,48,54,69,73,61,50,54,51,54,63,59,62,76,72,116

pLDDT: mean 74.7, std 20.8, range [30.81, 95.0]

Sequence (187 aa):
MITKYDSNAKFGQKQEEDSSFIESLNCISKLINVLGEFPSNSTTASCFNRASTILHLAMSLLDSEFRLILETCNQGNNADLKSPKPLKQSSFSSRQESTYCVIPESKSSEDVEFPAYTSEEISKMNRIATAMISSGYESRCCMVYNMVRRNAFSSELDKLGFENISIDDVQRMQWQSLEGELLCGSL

Mean predicted aligned error: 14.44 Å

Secondary structure (DSSP, 8-state):
------TT--TTS-HHHHHHHHHHHHHHHHHHHHHHHS---HHHHHHHHHHHHHHHHHHHHHHHHHHHHHHHHHHGGGS----------------------------------SS---HHHHHHHHHHHHHHHHTT-HHHHHHHHHHHHHHHHHHHHHHTT-----HHHHHHS-HHHHHHHHHHTT-

Nearest PDB structures (foldseek):
  8b2l-assembly1_n3  TM=4.263E-01  e=1.297E+00  Nicotiana tabacum
  7oyc-assembly1_h1  TM=5.761E-01  e=4.094E+00  Xenopus laevis
  8eup-assembly1_h  TM=4.232E-01  e=3.894E+00  Schizosaccharomyces pombe
  8q7z-assembly1_Bh  TM=5.796E-01  e=8.663E+00  Gallus gallus
  8eug-assembly1_h  TM=4.230E-01  e=4.999E+00  Schizosaccharomyces pombe

Organism: Populus deltoides (NCBI:txid3696)

Radius of gyration: 27.0 Å; Cα contacts (8 Å, |Δi|>4): 66; chains: 1; bounding box: 77×44×78 Å

InterPro domains:
  IPR004140 Exocyst complex component Exo70 [PTHR12542] (2-181)
  IPR016159 Cullin repeat-like-containing domain superfamily [SSF74788] (5-181)